Protein AF-A0A8W8NXQ9-F1 (afdb_monomer)

Mean predicted aligned error: 7.94 Å

Structure (mmCIF, N/CA/C/O backbone):
data_AF-A0A8W8NXQ9-F1
#
_entry.id   AF-A0A8W8NXQ9-F1
#
loop_
_atom_site.group_PDB
_atom_site.id
_atom_site.type_symbol
_atom_site.label_atom_id
_atom_site.label_alt_id
_atom_site.label_comp_id
_atom_site.label_asym_id
_atom_site.label_entity_id
_atom_site.label_seq_id
_atom_site.pdbx_PDB_ins_code
_atom_site.Cartn_x
_atom_site.Cartn_y
_atom_site.Cartn_z
_atom_site.occupancy
_atom_site.B_iso_or_equiv
_atom_site.auth_seq_id
_atom_site.auth_comp_id
_atom_site.auth_asym_id
_atom_site.auth_atom_id
_atom_site.pdbx_PDB_model_num
ATOM 1 N N . MET A 1 1 ? -7.527 -30.038 -8.150 1.00 33.94 1 MET A N 1
ATOM 2 C CA . MET A 1 1 ? -7.711 -28.579 -8.295 1.00 33.94 1 MET A CA 1
ATOM 3 C C . MET A 1 1 ? -7.134 -27.932 -7.050 1.00 33.94 1 MET A C 1
ATOM 5 O O . MET A 1 1 ? -7.715 -28.077 -5.981 1.00 33.94 1 MET A O 1
ATOM 9 N N . VAL A 1 2 ? -5.935 -27.361 -7.154 1.00 35.72 2 VAL A N 1
ATOM 10 C CA . VAL A 1 2 ? -5.292 -26.647 -6.043 1.00 35.72 2 VAL A CA 1
ATOM 11 C C . VAL A 1 2 ? -6.066 -25.343 -5.860 1.00 35.72 2 VAL A C 1
ATOM 13 O O . VAL A 1 2 ? -6.239 -24.606 -6.825 1.00 35.72 2 VAL A O 1
ATOM 16 N N . ARG A 1 3 ? -6.606 -25.085 -4.665 1.00 43.00 3 ARG A N 1
ATOM 17 C CA . ARG A 1 3 ? -7.093 -23.744 -4.324 1.00 43.00 3 ARG A CA 1
ATOM 18 C C . ARG A 1 3 ? -5.853 -22.863 -4.209 1.00 43.00 3 ARG A C 1
ATOM 20 O O . ARG A 1 3 ? -5.155 -22.952 -3.203 1.00 43.00 3 ARG A O 1
ATOM 27 N N . GLU A 1 4 ? -5.543 -22.096 -5.249 1.00 56.88 4 GLU A N 1
ATOM 28 C CA . GLU A 1 4 ? -4.547 -21.032 -5.148 1.00 56.88 4 GLU A CA 1
ATOM 29 C C . GLU A 1 4 ? -5.014 -20.064 -4.056 1.00 56.88 4 GLU A C 1
ATOM 31 O O . GLU A 1 4 ? -6.144 -19.570 -4.079 1.00 56.88 4 GLU A O 1
ATOM 36 N N . GLY A 1 5 ? -4.184 -19.895 -3.026 1.00 70.81 5 GLY A N 1
ATOM 37 C CA . GLY A 1 5 ? -4.402 -18.862 -2.021 1.00 70.81 5 GLY A CA 1
ATOM 38 C C . GLY A 1 5 ? -4.299 -17.485 -2.672 1.00 70.81 5 GLY A C 1
ATOM 39 O O . GLY A 1 5 ? -3.603 -17.325 -3.673 1.00 70.81 5 GLY A O 1
ATOM 40 N N . MET A 1 6 ? -4.988 -16.494 -2.107 1.00 82.38 6 MET A N 1
ATOM 41 C CA . MET A 1 6 ? -4.886 -15.119 -2.594 1.00 82.38 6 MET A CA 1
ATOM 42 C C . MET A 1 6 ? -3.437 -14.620 -2.506 1.00 82.38 6 MET A C 1
ATOM 44 O O . MET A 1 6 ? -2.697 -14.953 -1.577 1.00 82.38 6 MET A O 1
ATOM 48 N N . SER A 1 7 ? -3.042 -13.788 -3.461 1.00 89.50 7 SER A N 1
ATOM 49 C CA . SER A 1 7 ? -1.754 -13.103 -3.466 1.00 89.50 7 SER A CA 1
ATOM 50 C C . SER A 1 7 ? -1.671 -12.033 -2.371 1.00 89.50 7 SER A C 1
ATOM 52 O O . SER A 1 7 ? -2.683 -11.516 -1.884 1.00 89.50 7 SER A O 1
ATOM 54 N N . PHE A 1 8 ? -0.444 -11.629 -2.023 1.00 90.62 8 PHE A N 1
ATOM 55 C CA . PHE A 1 8 ? -0.217 -10.521 -1.090 1.00 90.62 8 PHE A CA 1
ATOM 56 C C . PHE A 1 8 ? -0.959 -9.245 -1.518 1.00 90.62 8 PHE A C 1
ATOM 58 O O . PHE A 1 8 ? -1.535 -8.563 -0.677 1.00 90.62 8 PHE A O 1
ATOM 65 N N . VAL A 1 9 ? -0.979 -8.932 -2.819 1.00 90.44 9 VAL A N 1
ATOM 66 C CA . VAL A 1 9 ? -1.623 -7.724 -3.365 1.00 90.44 9 VAL A CA 1
ATOM 67 C C . VAL A 1 9 ? -3.143 -7.768 -3.188 1.00 90.44 9 VAL A C 1
ATOM 69 O O . VAL A 1 9 ? -3.763 -6.755 -2.866 1.00 90.44 9 VAL A O 1
ATOM 72 N N . GLU A 1 10 ? -3.760 -8.939 -3.330 1.00 91.56 10 GLU A N 1
ATOM 73 C CA . GLU A 1 10 ? -5.197 -9.102 -3.087 1.00 91.56 10 GLU A CA 1
ATOM 74 C C . GLU A 1 10 ? -5.537 -8.948 -1.602 1.00 91.56 10 GLU A C 1
ATOM 76 O O . GLU A 1 10 ? -6.474 -8.221 -1.254 1.00 91.56 10 GLU A O 1
ATOM 81 N N . TYR A 1 11 ? -4.745 -9.555 -0.710 1.00 93.88 11 TYR A N 1
ATOM 82 C CA . TYR A 1 11 ? -4.897 -9.323 0.728 1.00 93.88 11 TYR A CA 1
ATOM 83 C C . TYR A 1 11 ? -4.692 -7.851 1.080 1.00 93.88 11 TYR A C 1
ATOM 85 O O . TYR A 1 11 ? -5.488 -7.281 1.825 1.00 93.88 11 TYR A O 1
ATOM 93 N N . GLN A 1 12 ? -3.678 -7.212 0.504 1.00 93.81 12 GLN A N 1
ATOM 94 C CA . GLN A 1 12 ? -3.390 -5.800 0.698 1.00 93.81 12 GLN A CA 1
ATOM 95 C C . GLN A 1 12 ? -4.581 -4.923 0.294 1.00 93.81 12 GLN A C 1
ATOM 97 O O . GLN A 1 12 ? -5.004 -4.080 1.083 1.00 93.81 12 GLN A O 1
ATOM 102 N N . SER A 1 13 ? -5.157 -5.138 -0.892 1.00 93.62 13 SER A N 1
ATOM 103 C CA . SER A 1 13 ? -6.327 -4.394 -1.376 1.00 93.62 13 SER A CA 1
ATOM 104 C C . SER A 1 13 ? -7.522 -4.529 -0.424 1.00 93.62 13 SER A C 1
ATOM 106 O O . SER A 1 13 ? -8.116 -3.531 0.003 1.00 93.62 13 SER A O 1
ATOM 108 N N . ASN A 1 14 ? -7.813 -5.760 0.008 1.00 95.69 14 ASN A N 1
ATOM 109 C CA . ASN A 1 14 ? -8.884 -6.033 0.964 1.00 95.69 14 ASN A CA 1
ATOM 110 C C . ASN A 1 14 ? -8.636 -5.355 2.316 1.00 95.69 14 ASN A C 1
ATOM 112 O O . ASN A 1 14 ? -9.536 -4.720 2.869 1.00 95.69 14 ASN A O 1
ATOM 116 N N . MET A 1 15 ? -7.412 -5.439 2.836 1.00 97.31 15 MET A N 1
ATOM 117 C CA . MET A 1 15 ? -7.038 -4.809 4.099 1.00 97.31 15 MET A CA 1
ATOM 118 C C . MET A 1 15 ? -7.090 -3.281 4.028 1.00 97.31 15 MET A C 1
ATOM 120 O O . MET A 1 15 ? -7.574 -2.657 4.967 1.00 97.31 15 MET A O 1
ATOM 124 N N . VAL A 1 16 ? -6.664 -2.664 2.920 1.00 97.19 16 VAL A N 1
ATOM 125 C CA . VAL A 1 16 ? -6.785 -1.210 2.708 1.00 97.19 16 VAL A CA 1
ATOM 126 C C . VAL A 1 16 ? -8.252 -0.781 2.738 1.00 97.19 16 VAL A C 1
ATOM 128 O O . VAL A 1 16 ? -8.587 0.228 3.361 1.00 97.19 16 VAL A O 1
ATOM 131 N N . SER A 1 17 ? -9.138 -1.547 2.096 1.00 97.69 17 SER A N 1
ATOM 132 C CA . SER A 1 17 ? -10.581 -1.287 2.113 1.00 97.69 17 SER A CA 1
ATOM 133 C C . SER A 1 17 ? -11.160 -1.380 3.529 1.00 97.69 17 SER A C 1
ATOM 135 O O . SER A 1 17 ? -11.862 -0.470 3.971 1.00 97.69 17 SER A O 1
ATOM 137 N N . LEU A 1 18 ? -10.815 -2.432 4.277 1.00 98.25 18 LEU A N 1
ATOM 138 C CA . LEU A 1 18 ? -11.263 -2.632 5.660 1.00 98.25 18 LEU A CA 1
ATOM 139 C C . LEU A 1 18 ? -10.734 -1.549 6.605 1.00 98.25 18 LEU A C 1
ATOM 141 O O . LEU A 1 18 ? -11.505 -0.980 7.369 1.00 98.25 18 LEU A O 1
ATOM 145 N N . ALA A 1 19 ? -9.452 -1.195 6.514 1.00 98.25 19 ALA A N 1
ATOM 146 C CA . ALA A 1 19 ? -8.854 -0.144 7.333 1.00 98.25 19 ALA A CA 1
ATOM 147 C C . ALA A 1 19 ? -9.531 1.221 7.096 1.00 98.25 19 ALA A C 1
ATOM 149 O O . ALA A 1 19 ? -9.812 1.954 8.044 1.00 98.25 19 ALA A O 1
ATOM 150 N N . LYS A 1 20 ? -9.880 1.537 5.839 1.00 97.94 20 LYS A N 1
ATOM 151 C CA . LYS A 1 20 ? -10.672 2.733 5.507 1.00 97.94 20 LYS A CA 1
ATOM 152 C C . LYS A 1 20 ? -12.087 2.669 6.083 1.00 97.94 20 LYS A C 1
ATOM 154 O O . LYS A 1 20 ? -12.550 3.668 6.627 1.00 97.94 20 LYS A O 1
ATOM 159 N N . LYS A 1 21 ? -12.762 1.516 6.006 1.00 98.19 21 LYS A N 1
ATOM 160 C CA . LYS A 1 21 ? -14.091 1.321 6.617 1.00 98.19 21 LYS A CA 1
ATOM 161 C C . LYS A 1 21 ? -14.055 1.527 8.129 1.00 98.19 21 LYS A C 1
ATOM 163 O O . LYS A 1 21 ? -14.878 2.275 8.638 1.00 98.19 21 LYS A O 1
ATOM 168 N N . ILE A 1 22 ? -13.061 0.959 8.812 1.00 98.62 22 ILE A N 1
ATOM 169 C CA . ILE A 1 22 ? -12.829 1.150 10.251 1.00 98.62 22 ILE A CA 1
ATOM 170 C C . ILE A 1 22 ? -12.710 2.643 10.573 1.00 98.62 22 ILE A C 1
ATOM 172 O O . ILE A 1 22 ? -13.455 3.138 11.412 1.00 98.62 22 ILE A O 1
ATOM 176 N N . ALA A 1 23 ? -11.859 3.386 9.855 1.00 98.38 23 ALA A N 1
ATOM 177 C CA . ALA A 1 23 ? -11.721 4.831 10.059 1.00 98.38 23 ALA A CA 1
ATOM 178 C C . ALA A 1 23 ? -13.040 5.596 9.832 1.00 98.38 23 ALA A C 1
ATOM 180 O O . ALA A 1 23 ? -13.386 6.483 10.613 1.00 98.38 23 ALA A O 1
ATOM 181 N N . MET A 1 24 ? -13.806 5.235 8.798 1.00 98.25 24 MET A N 1
ATOM 182 C CA . MET A 1 24 ? -15.114 5.843 8.528 1.00 98.25 24 MET A CA 1
ATOM 183 C C . MET A 1 24 ? -16.126 5.554 9.643 1.00 98.25 24 MET A C 1
ATOM 185 O O . MET A 1 24 ? -16.783 6.479 10.117 1.00 98.25 24 MET A O 1
ATOM 189 N N . THR A 1 25 ? -16.234 4.302 10.097 1.00 98.44 25 THR A N 1
ATOM 190 C CA . THR A 1 25 ? -17.119 3.910 11.204 1.00 98.44 25 THR A CA 1
ATOM 191 C C . THR A 1 25 ? -16.719 4.603 12.503 1.00 98.44 25 THR A C 1
ATOM 193 O O . THR A 1 25 ? -17.585 5.120 13.204 1.00 98.44 25 THR A O 1
ATOM 196 N N . THR A 1 26 ? -15.423 4.697 12.800 1.00 98.44 26 THR A N 1
ATOM 197 C CA . THR A 1 26 ? -14.907 5.453 13.947 1.00 98.44 26 THR A CA 1
ATOM 198 C C . THR A 1 26 ? -15.318 6.924 13.892 1.00 98.44 26 THR A C 1
ATOM 200 O O . THR A 1 26 ? -15.811 7.462 14.884 1.00 98.44 26 THR A O 1
ATOM 203 N N . GLN A 1 27 ? -15.188 7.577 12.736 1.00 97.88 27 GLN A N 1
ATOM 204 C CA . GLN A 1 27 ? -15.609 8.970 12.586 1.00 97.88 27 GLN A CA 1
ATOM 205 C C . GLN A 1 27 ? -17.133 9.130 12.728 1.00 97.88 27 GLN A C 1
ATOM 207 O O . GLN A 1 27 ? -17.609 10.105 13.316 1.00 97.88 27 GLN A O 1
ATOM 212 N N . GLU A 1 28 ? -17.908 8.159 12.238 1.00 97.94 28 GLU A N 1
ATOM 213 C CA . GLU A 1 28 ? -19.359 8.126 12.428 1.00 97.94 28 GLU A CA 1
ATOM 214 C C . GLU A 1 28 ? -19.728 7.992 13.915 1.00 97.94 28 GLU A C 1
ATOM 216 O O . GLU A 1 28 ? -20.622 8.699 14.381 1.00 97.94 28 GLU A O 1
ATOM 221 N N . MET A 1 29 ? -19.009 7.165 14.686 1.00 98.06 29 MET A N 1
ATOM 222 C CA . MET A 1 29 ? -19.210 7.038 16.137 1.00 98.06 29 MET A CA 1
ATOM 223 C C . MET A 1 29 ? -19.033 8.386 16.841 1.00 98.06 29 MET A C 1
ATOM 225 O O . MET A 1 29 ? -19.905 8.786 17.612 1.00 98.06 29 MET A O 1
ATOM 229 N N . VAL A 1 30 ? -17.976 9.138 16.520 1.00 97.00 30 VAL A N 1
ATOM 230 C CA . VAL A 1 30 ? -17.756 10.489 17.073 1.00 97.00 30 VAL A CA 1
ATOM 231 C C . VAL A 1 30 ? -18.924 11.421 16.736 1.00 97.00 30 VAL A C 1
ATOM 233 O O . VAL A 1 30 ? -19.439 12.115 17.614 1.00 97.00 30 VAL A O 1
ATOM 236 N N . GLY A 1 31 ? -19.393 11.406 15.484 1.00 95.38 31 GLY A N 1
ATOM 237 C CA . GLY A 1 31 ? -20.523 12.233 15.049 1.00 95.38 31 GLY A CA 1
ATOM 238 C C . GLY A 1 31 ? -21.848 11.875 15.732 1.00 95.38 31 GLY A C 1
ATOM 239 O O . GLY A 1 31 ? -22.669 12.753 16.003 1.00 95.38 31 GLY A O 1
ATOM 240 N N . LYS A 1 32 ? -22.071 10.592 16.043 1.00 95.56 32 LYS A N 1
ATOM 241 C CA . LYS A 1 32 ? -23.303 10.113 16.690 1.00 95.56 32 LYS A CA 1
ATOM 242 C C . LYS A 1 32 ? -23.274 10.215 18.209 1.00 95.56 32 LYS A C 1
ATOM 244 O O . LYS A 1 32 ? -24.347 10.329 18.800 1.00 95.56 32 LYS A O 1
ATOM 249 N N . ALA A 1 33 ? -22.098 10.260 18.832 1.00 93.88 33 ALA A N 1
ATOM 250 C CA . ALA A 1 33 ? -21.948 10.277 20.285 1.00 93.88 33 ALA A CA 1
ATOM 251 C C . ALA A 1 33 ? -22.696 11.429 20.979 1.00 93.88 33 ALA A C 1
ATOM 253 O O . ALA A 1 33 ? -23.191 11.249 22.084 1.00 93.88 33 ALA A O 1
ATOM 254 N N . GLY A 1 34 ? -22.814 12.600 20.341 1.00 88.75 34 GLY A N 1
ATOM 255 C CA . GLY A 1 34 ? -23.529 13.754 20.905 1.00 88.75 34 GLY A CA 1
ATOM 256 C C . GLY A 1 34 ? -24.980 13.930 20.448 1.00 88.75 34 GLY A C 1
ATOM 257 O O . GLY A 1 34 ? -25.685 14.757 21.015 1.00 88.75 34 GLY A O 1
ATOM 258 N N . VAL A 1 35 ? -25.419 13.200 19.418 1.00 92.38 35 VAL A N 1
ATOM 259 C CA . VAL A 1 35 ? -26.715 13.439 18.750 1.00 92.38 35 VAL A CA 1
ATOM 260 C C . VAL A 1 35 ? -27.640 12.237 18.880 1.00 92.38 35 VAL A C 1
ATOM 262 O O . VAL A 1 35 ? -28.824 12.385 19.167 1.00 92.38 35 VAL A O 1
ATOM 265 N N . LYS A 1 36 ? -27.107 11.030 18.669 1.00 93.94 36 LYS A N 1
ATOM 266 C CA . LYS A 1 36 ? -27.862 9.777 18.738 1.00 93.94 36 LYS A CA 1
ATOM 267 C C . LYS A 1 36 ? -26.994 8.649 19.315 1.00 93.94 36 LYS A C 1
ATOM 269 O O . LYS A 1 36 ? -26.621 7.729 18.583 1.00 93.94 36 LYS A O 1
ATOM 274 N N . PRO A 1 37 ? -26.699 8.683 20.630 1.00 93.00 37 PRO A N 1
ATOM 275 C CA . PRO A 1 37 ? -25.866 7.680 21.298 1.00 93.00 37 PRO A CA 1
ATOM 276 C C . PRO A 1 37 ? -26.371 6.245 21.111 1.00 93.00 37 PRO A C 1
ATOM 278 O O . PRO A 1 37 ? -25.577 5.317 21.022 1.00 93.00 37 PRO A O 1
ATOM 281 N N . GLY A 1 38 ? -27.686 6.040 20.969 1.00 93.62 38 GLY A N 1
ATOM 282 C CA . GLY A 1 38 ? -28.272 4.718 20.710 1.00 93.62 38 GLY A CA 1
ATOM 283 C C . GLY A 1 38 ? -27.705 3.999 19.474 1.00 93.62 38 GLY A C 1
ATOM 284 O O . GLY A 1 38 ? -27.670 2.772 19.455 1.00 93.62 38 GLY A O 1
ATOM 285 N N . ASP A 1 39 ? -27.179 4.732 18.486 1.00 95.88 39 ASP A N 1
ATOM 286 C CA . ASP A 1 39 ? -26.570 4.139 17.287 1.00 95.88 39 ASP A CA 1
ATOM 287 C C . ASP A 1 39 ? -25.143 3.605 17.534 1.00 95.88 39 ASP A C 1
ATOM 289 O O . ASP A 1 39 ? -24.658 2.782 16.751 1.00 95.88 39 ASP A O 1
ATOM 293 N N . LEU A 1 40 ? -24.475 4.023 18.619 1.00 96.81 40 LEU A N 1
ATOM 294 C CA . LEU A 1 40 ? -23.083 3.658 18.907 1.00 96.81 40 LEU A CA 1
ATOM 295 C C . LEU A 1 40 ? -22.881 2.149 19.057 1.00 96.81 40 LEU A C 1
ATOM 297 O O . LEU A 1 40 ? -21.880 1.632 18.582 1.00 96.81 40 LEU A O 1
ATOM 301 N N . GLY A 1 41 ? -23.837 1.424 19.636 1.00 96.56 41 GLY A N 1
ATOM 302 C CA . GLY A 1 41 ? -23.750 -0.028 19.797 1.00 96.56 41 GLY A CA 1
ATOM 303 C C . GLY A 1 41 ? -23.754 -0.768 18.456 1.00 96.56 41 GLY A C 1
ATOM 304 O O . GLY A 1 41 ? -23.009 -1.729 18.264 1.00 96.56 41 GLY A O 1
ATOM 305 N N . ARG A 1 42 ? -24.538 -0.297 17.475 1.00 97.62 42 ARG A N 1
ATOM 306 C CA . ARG A 1 42 ? -24.516 -0.852 16.110 1.00 97.62 42 ARG A CA 1
ATOM 307 C C . ARG A 1 42 ? -23.176 -0.570 15.429 1.00 97.62 42 ARG A C 1
ATOM 309 O O . ARG A 1 42 ? -22.630 -1.467 14.788 1.00 97.62 42 ARG A O 1
ATOM 316 N N . LEU A 1 43 ? -22.665 0.654 15.570 1.00 98.19 43 LEU A N 1
ATOM 317 C CA . LEU A 1 43 ? -21.391 1.076 14.982 1.00 98.19 43 LEU A CA 1
ATOM 318 C C . LEU A 1 43 ? -20.198 0.351 15.613 1.00 98.19 43 LEU A C 1
ATOM 320 O O . LEU A 1 43 ? -19.341 -0.133 14.885 1.00 98.19 43 LEU A O 1
ATOM 324 N N . ALA A 1 44 ? -20.191 0.176 16.934 1.00 97.94 44 ALA A N 1
ATOM 325 C CA . ALA A 1 44 ? -19.199 -0.613 17.657 1.00 97.94 44 ALA A CA 1
ATOM 326 C C . ALA A 1 44 ? -19.165 -2.062 17.151 1.00 97.94 44 ALA A C 1
ATOM 328 O O . ALA A 1 44 ? -18.108 -2.572 16.801 1.00 97.94 44 ALA A O 1
ATOM 329 N N . ASN A 1 45 ? -20.331 -2.700 16.998 1.00 97.88 45 ASN A N 1
ATOM 330 C CA . ASN A 1 45 ? -20.412 -4.045 16.424 1.00 97.88 45 ASN A CA 1
ATOM 331 C C . ASN A 1 45 ? -19.910 -4.110 14.972 1.00 97.88 45 ASN A C 1
ATOM 333 O O . ASN A 1 45 ? -19.335 -5.116 14.561 1.00 97.88 45 ASN A O 1
ATOM 337 N N . GLN A 1 46 ? -20.152 -3.067 14.173 1.00 98.19 46 GLN A N 1
ATOM 338 C CA . GLN A 1 46 ? -19.623 -2.981 12.813 1.00 98.19 46 GLN A CA 1
ATOM 339 C C . GLN A 1 46 ? -18.096 -2.852 12.813 1.00 98.19 46 GLN A C 1
ATOM 341 O O . GLN A 1 46 ? -17.438 -3.631 12.129 1.00 98.19 46 GLN A O 1
ATOM 346 N N . LEU A 1 47 ? -17.549 -1.960 13.642 1.00 98.31 47 LEU A N 1
ATOM 347 C CA . LEU A 1 47 ? -16.113 -1.778 13.840 1.00 98.31 47 LEU A CA 1
ATOM 348 C C . LEU A 1 47 ? -15.427 -3.095 14.234 1.00 98.31 47 LEU A C 1
ATOM 350 O O . LEU A 1 47 ? -14.415 -3.459 13.643 1.00 98.31 47 LEU A O 1
ATOM 354 N N . THR A 1 48 ? -15.998 -3.835 15.191 1.00 98.19 48 THR A N 1
ATOM 355 C CA . THR A 1 48 ? -15.460 -5.127 15.645 1.00 98.19 48 THR A CA 1
ATOM 356 C C . THR A 1 48 ? -15.437 -6.165 14.525 1.00 98.19 48 THR A C 1
ATOM 358 O O . THR A 1 48 ? -14.438 -6.862 14.373 1.00 98.19 48 THR A O 1
ATOM 361 N N . ARG A 1 49 ? -16.498 -6.258 13.710 1.00 98.25 49 ARG A N 1
ATOM 362 C CA . ARG A 1 49 ? -16.528 -7.187 12.567 1.00 98.25 49 ARG A CA 1
ATOM 363 C C . ARG A 1 49 ? -15.509 -6.813 11.497 1.00 98.25 49 ARG A C 1
ATOM 365 O O . ARG A 1 49 ? -14.802 -7.686 11.008 1.00 98.25 49 ARG A O 1
ATOM 372 N N . ASP A 1 50 ? -15.424 -5.532 11.144 1.00 98.31 50 ASP A N 1
ATOM 373 C CA . ASP A 1 50 ? -14.461 -5.067 10.144 1.00 98.31 50 ASP A CA 1
ATOM 374 C C . ASP A 1 50 ? -13.016 -5.304 10.624 1.00 98.31 50 ASP A C 1
ATOM 376 O O . ASP A 1 50 ? -12.166 -5.724 9.835 1.00 98.31 50 ASP A O 1
ATOM 380 N N . TYR A 1 51 ? -12.749 -5.117 11.924 1.00 98.50 51 TYR A N 1
ATOM 381 C CA . TYR A 1 51 ? -11.459 -5.435 12.536 1.00 98.50 51 TYR A CA 1
ATOM 382 C C . TYR A 1 51 ? -11.140 -6.935 12.522 1.00 98.50 51 TYR A C 1
ATOM 384 O O . TYR A 1 51 ? -10.016 -7.303 12.195 1.00 98.50 51 TYR A O 1
ATOM 392 N N . ASP A 1 52 ? -12.100 -7.808 12.831 1.00 98.12 52 ASP A N 1
ATOM 393 C CA . ASP A 1 52 ? -11.886 -9.262 12.840 1.00 98.12 52 ASP A CA 1
ATOM 394 C C . ASP A 1 52 ? -11.471 -9.782 11.451 1.00 98.12 52 ASP A C 1
ATOM 396 O O . ASP A 1 52 ? -10.480 -10.502 11.292 1.00 98.12 52 ASP A O 1
ATOM 400 N N . VAL A 1 53 ? -12.152 -9.301 10.404 1.00 97.69 53 VAL A N 1
ATOM 401 C CA . VAL A 1 53 ? -11.786 -9.613 9.016 1.00 97.69 53 VAL A CA 1
ATOM 402 C C . VAL A 1 53 ? -10.417 -9.019 8.659 1.00 97.69 53 VAL A C 1
ATOM 404 O O . VAL A 1 53 ? -9.616 -9.680 7.993 1.00 97.69 53 VAL A O 1
ATOM 407 N N . LEU A 1 54 ? -10.108 -7.796 9.109 1.00 97.94 54 LEU A N 1
ATOM 408 C CA . LEU A 1 54 ? -8.791 -7.183 8.907 1.00 97.94 54 LEU A CA 1
ATOM 409 C C . LEU A 1 54 ? -7.680 -8.011 9.571 1.00 97.94 54 LEU A C 1
ATOM 411 O O . LEU A 1 54 ? -6.653 -8.256 8.941 1.00 97.94 54 LEU A O 1
ATOM 415 N N . ALA A 1 55 ? -7.886 -8.460 10.810 1.00 97.62 55 ALA A N 1
ATOM 416 C CA . ALA A 1 55 ? -6.933 -9.258 11.572 1.00 97.62 55 ALA A CA 1
ATOM 417 C C . ALA A 1 55 ? -6.669 -10.612 10.900 1.00 97.62 55 ALA A C 1
ATOM 419 O O . ALA A 1 55 ? -5.508 -10.979 10.702 1.00 97.62 55 ALA A O 1
ATOM 420 N N . SER A 1 56 ? -7.722 -11.301 10.452 1.00 95.00 56 SER A N 1
ATOM 421 C CA . SER A 1 56 ? -7.603 -12.548 9.686 1.00 95.00 56 SER A CA 1
ATOM 422 C C . SER A 1 56 ? -6.824 -12.352 8.378 1.00 95.00 56 SER A C 1
ATOM 424 O O . SER A 1 56 ? -5.853 -13.064 8.104 1.00 95.00 56 SER A O 1
ATOM 426 N N . ASN A 1 57 ? -7.162 -11.315 7.602 1.00 94.88 57 ASN A N 1
ATOM 427 C CA . ASN A 1 57 ? -6.428 -10.977 6.381 1.00 94.88 57 ASN A CA 1
ATOM 428 C C . ASN A 1 57 ? -4.970 -10.600 6.665 1.00 94.88 57 ASN A C 1
ATOM 430 O O . ASN A 1 57 ? -4.099 -10.952 5.876 1.00 94.88 57 ASN A O 1
ATOM 434 N N . SER A 1 58 ? -4.681 -9.947 7.794 1.00 95.75 58 SER A N 1
ATOM 435 C CA . SER A 1 58 ? -3.316 -9.567 8.170 1.00 95.75 58 SER A CA 1
ATOM 436 C C . SER A 1 58 ? -2.411 -10.770 8.414 1.00 95.75 58 SER A C 1
ATOM 438 O O . SER A 1 58 ? -1.245 -10.745 8.020 1.00 95.75 58 SER A O 1
ATOM 440 N N . ALA A 1 59 ? -2.947 -11.841 9.009 1.00 93.38 59 ALA A N 1
ATOM 441 C CA . ALA A 1 59 ? -2.202 -13.071 9.239 1.00 93.38 59 ALA A CA 1
ATOM 442 C C . ALA A 1 59 ? -1.818 -13.730 7.908 1.00 93.38 59 ALA A C 1
ATOM 444 O O . ALA A 1 59 ? -0.661 -14.115 7.726 1.00 93.38 59 ALA A O 1
ATOM 445 N N . ASN A 1 60 ? -2.762 -13.779 6.964 1.00 93.19 60 ASN A N 1
ATOM 446 C CA . ASN A 1 60 ? -2.526 -14.333 5.633 1.00 93.19 60 ASN A CA 1
ATOM 447 C C . ASN A 1 60 ? -1.582 -13.447 4.805 1.00 93.19 60 ASN A C 1
ATOM 449 O O . ASN A 1 60 ? -0.610 -13.949 4.247 1.00 93.19 60 ASN A O 1
ATOM 453 N N . ALA A 1 61 ? -1.784 -12.125 4.805 1.00 92.69 61 ALA A N 1
ATOM 454 C CA . ALA A 1 61 ? -0.892 -11.169 4.149 1.00 92.69 61 ALA A CA 1
ATOM 455 C C . ALA A 1 61 ? 0.548 -11.329 4.654 1.00 92.69 61 ALA A C 1
ATOM 457 O O . ALA A 1 61 ? 1.481 -11.460 3.866 1.00 92.69 61 ALA A O 1
ATOM 458 N N . ALA A 1 62 ? 0.731 -11.402 5.972 1.00 92.75 62 ALA A N 1
ATOM 459 C CA . ALA A 1 62 ? 2.038 -11.584 6.583 1.00 92.75 62 ALA A CA 1
ATOM 460 C C . ALA A 1 62 ? 2.666 -12.960 6.280 1.00 92.75 62 ALA A C 1
ATOM 462 O O . ALA A 1 62 ? 3.888 -13.065 6.288 1.00 92.75 62 ALA A O 1
ATOM 463 N N . ALA A 1 63 ? 1.868 -13.999 6.011 1.00 90.25 63 ALA A N 1
ATOM 464 C CA . ALA A 1 63 ? 2.357 -15.311 5.575 1.00 90.25 63 ALA A CA 1
ATOM 465 C C . ALA A 1 63 ? 2.750 -15.340 4.086 1.00 90.25 63 ALA A C 1
ATOM 467 O O . ALA A 1 63 ? 3.663 -16.063 3.707 1.00 90.25 63 ALA A O 1
ATOM 468 N N . THR A 1 64 ? 2.082 -14.538 3.252 1.00 88.81 64 THR A N 1
ATOM 469 C CA . THR A 1 64 ? 2.390 -14.392 1.815 1.00 88.81 64 THR A CA 1
ATOM 470 C C . THR A 1 64 ? 3.490 -13.370 1.512 1.00 88.81 64 THR A C 1
ATOM 472 O O . THR A 1 64 ? 3.873 -13.202 0.357 1.00 88.81 64 THR A O 1
ATOM 475 N N . SER A 1 65 ? 3.979 -12.645 2.520 1.00 86.19 65 SER A N 1
ATOM 476 C CA . SER A 1 65 ? 5.010 -11.625 2.337 1.00 86.19 65 SER A CA 1
ATOM 477 C C . SER A 1 65 ? 6.399 -12.255 2.231 1.00 86.19 65 SER A C 1
ATOM 479 O O . SER A 1 65 ? 6.787 -13.053 3.079 1.00 86.19 65 SER A O 1
ATOM 481 N N . ASN A 1 66 ? 7.188 -11.816 1.249 1.00 82.06 66 ASN A N 1
ATOM 482 C CA . ASN A 1 66 ? 8.586 -12.234 1.087 1.00 82.06 66 ASN A CA 1
ATOM 483 C C . ASN A 1 66 ? 9.557 -11.499 2.034 1.00 82.06 66 ASN A C 1
ATOM 485 O O . ASN A 1 66 ? 10.759 -11.732 1.983 1.00 82.06 66 ASN A O 1
ATOM 489 N N . SER A 1 67 ? 9.060 -10.594 2.887 1.00 86.06 67 SER A N 1
ATOM 490 C CA . SER A 1 67 ? 9.871 -9.833 3.842 1.00 86.06 67 SER A CA 1
ATOM 491 C C . SER A 1 67 ? 9.372 -10.051 5.265 1.00 86.06 67 SER A C 1
ATOM 493 O O . SER A 1 67 ? 8.250 -9.673 5.616 1.00 86.06 67 SER A O 1
ATOM 495 N N . GLN A 1 68 ? 10.242 -10.611 6.110 1.00 89.75 68 GLN A N 1
ATOM 496 C CA . GLN A 1 68 ? 9.936 -10.839 7.521 1.00 89.75 68 GLN A CA 1
ATOM 497 C C . GLN A 1 68 ? 9.668 -9.524 8.268 1.00 89.75 68 GLN A C 1
ATOM 499 O O . GLN A 1 68 ? 8.772 -9.469 9.111 1.00 89.75 68 GLN A O 1
ATOM 504 N N . ASP A 1 69 ? 10.388 -8.452 7.931 1.00 91.19 69 ASP A N 1
ATOM 505 C CA . ASP A 1 69 ? 10.197 -7.134 8.542 1.00 91.19 69 ASP A CA 1
ATOM 506 C C . ASP A 1 69 ? 8.824 -6.547 8.210 1.00 91.19 69 ASP A C 1
ATOM 508 O O . ASP A 1 69 ? 8.120 -6.061 9.099 1.00 91.19 69 ASP A O 1
ATOM 512 N N . ILE A 1 70 ? 8.394 -6.646 6.947 1.00 91.62 70 ILE A N 1
ATOM 513 C CA . ILE A 1 70 ? 7.056 -6.213 6.522 1.00 91.62 70 ILE A CA 1
ATOM 514 C C . ILE A 1 70 ? 5.984 -7.060 7.212 1.00 91.62 70 ILE A C 1
ATOM 516 O O . ILE A 1 70 ? 5.027 -6.508 7.758 1.00 91.62 70 ILE A O 1
ATOM 520 N N . ALA A 1 71 ? 6.155 -8.383 7.237 1.00 93.69 71 ALA A N 1
ATOM 521 C CA . ALA A 1 71 ? 5.232 -9.298 7.898 1.00 93.69 71 ALA A CA 1
ATOM 522 C C . ALA A 1 71 ? 5.062 -8.956 9.389 1.00 93.69 71 ALA A C 1
ATOM 524 O O . ALA A 1 71 ? 3.940 -8.889 9.895 1.00 93.69 71 ALA A O 1
ATOM 525 N N . ASN A 1 72 ? 6.165 -8.686 10.090 1.00 95.69 72 ASN A N 1
ATOM 526 C CA . ASN A 1 72 ? 6.148 -8.262 11.488 1.00 95.69 72 ASN A CA 1
ATOM 527 C C . ASN A 1 72 ? 5.461 -6.903 11.653 1.00 95.69 72 ASN A C 1
ATOM 529 O O . ASN A 1 72 ? 4.595 -6.758 12.514 1.00 95.69 72 ASN A O 1
ATO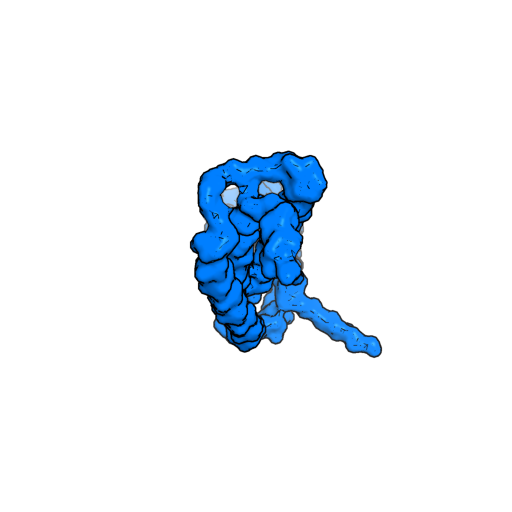M 533 N N . ARG A 1 73 ? 5.772 -5.925 10.794 1.00 96.38 73 ARG A N 1
ATOM 534 C CA . ARG A 1 73 ? 5.164 -4.588 10.853 1.00 96.38 73 ARG A CA 1
ATOM 535 C C . ARG A 1 73 ? 3.651 -4.629 10.634 1.00 96.38 73 ARG A C 1
ATOM 537 O O . ARG A 1 73 ? 2.923 -3.938 11.345 1.00 96.38 73 ARG A O 1
ATOM 544 N N . ILE A 1 74 ? 3.165 -5.457 9.707 1.00 97.00 74 ILE A N 1
ATOM 545 C CA . ILE A 1 74 ? 1.726 -5.675 9.489 1.00 97.00 74 ILE A CA 1
ATOM 546 C C . ILE A 1 74 ? 1.073 -6.227 10.762 1.00 97.00 74 ILE A C 1
ATOM 548 O O . ILE A 1 74 ? 0.076 -5.671 11.218 1.00 97.00 74 ILE A O 1
ATOM 552 N N . ARG A 1 75 ? 1.652 -7.267 11.378 1.00 97.00 75 ARG A N 1
ATOM 553 C CA . ARG A 1 75 ? 1.102 -7.861 12.610 1.00 97.00 75 ARG A CA 1
ATOM 554 C C . ARG A 1 75 ? 1.039 -6.847 13.751 1.00 97.00 75 ARG A C 1
ATOM 556 O O . ARG A 1 75 ? -0.022 -6.679 14.344 1.00 97.00 75 ARG A O 1
ATOM 563 N N . THR A 1 76 ? 2.137 -6.144 14.022 1.00 97.94 76 THR A N 1
ATOM 564 C CA . THR A 1 76 ? 2.210 -5.177 15.127 1.00 97.94 76 THR A CA 1
ATOM 565 C C . THR A 1 76 ? 1.223 -4.028 14.936 1.00 97.94 76 THR A C 1
ATOM 567 O O . THR A 1 76 ? 0.452 -3.720 15.839 1.00 97.94 76 THR A O 1
ATOM 570 N N . THR A 1 77 ? 1.180 -3.429 13.742 1.00 98.38 77 THR A N 1
ATOM 571 C CA . THR A 1 77 ? 0.276 -2.295 13.475 1.00 98.38 77 THR A CA 1
ATOM 572 C C . THR A 1 77 ? -1.200 -2.686 13.560 1.00 98.38 77 THR A C 1
ATOM 574 O O . THR A 1 77 ? -2.002 -1.920 14.093 1.00 98.38 77 THR A O 1
ATOM 577 N N . VAL A 1 78 ? -1.570 -3.891 13.109 1.00 98.50 78 VAL A N 1
ATOM 578 C CA . VAL A 1 78 ? -2.943 -4.408 13.239 1.00 98.50 78 VAL A CA 1
ATOM 579 C C . VAL A 1 78 ? -3.287 -4.755 14.691 1.00 98.50 78 VAL A C 1
ATOM 581 O O . VAL A 1 78 ? -4.416 -4.522 15.124 1.00 98.50 78 VAL A O 1
ATOM 584 N N . GLN A 1 79 ? -2.339 -5.265 15.479 1.00 98.38 79 GLN 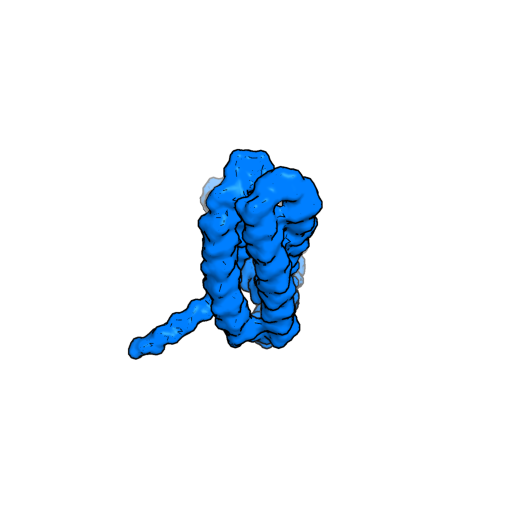A N 1
ATOM 585 C CA . GLN A 1 79 ? -2.547 -5.492 16.914 1.00 98.38 79 GLN A CA 1
ATOM 586 C C . GLN A 1 79 ? -2.766 -4.181 17.673 1.00 98.38 79 GLN A C 1
ATOM 588 O O . GLN A 1 79 ? -3.683 -4.091 18.488 1.00 98.38 79 GLN A O 1
ATOM 593 N N . ASP A 1 80 ? -1.964 -3.156 17.390 1.00 98.50 80 ASP A N 1
ATOM 594 C CA . ASP A 1 80 ? -2.105 -1.848 18.031 1.00 98.50 80 ASP A CA 1
ATOM 595 C C . ASP A 1 80 ? -3.417 -1.162 17.640 1.00 98.50 80 ASP A C 1
ATOM 597 O O . ASP A 1 80 ? -4.098 -0.618 18.508 1.00 98.50 80 ASP A O 1
ATOM 601 N N . LEU A 1 81 ? -3.832 -1.277 16.373 1.00 98.69 81 LEU A N 1
ATOM 602 C CA . LEU A 1 81 ? -5.168 -0.863 15.942 1.00 98.69 81 LEU A CA 1
ATOM 603 C C . LEU A 1 81 ? -6.268 -1.572 16.747 1.00 98.69 81 LEU A C 1
ATOM 605 O O . LEU A 1 81 ? -7.220 -0.927 17.177 1.00 98.69 81 LEU A O 1
ATOM 609 N N . GLY A 1 82 ? -6.121 -2.875 16.997 1.00 98.44 82 GLY A N 1
ATOM 610 C CA . GLY A 1 82 ? -7.082 -3.655 17.779 1.00 98.44 82 GLY A CA 1
ATOM 611 C C . GLY A 1 82 ? -7.256 -3.149 19.201 1.00 98.44 82 GLY A C 1
ATOM 612 O O . GLY A 1 82 ? -8.387 -3.003 19.660 1.00 98.44 82 GLY A O 1
ATOM 613 N N . LYS A 1 83 ? -6.150 -2.821 19.881 1.00 98.50 83 LYS A N 1
ATOM 614 C CA . LYS A 1 83 ? -6.189 -2.229 21.229 1.00 98.50 83 LYS A CA 1
ATOM 615 C C . LYS A 1 83 ? -6.987 -0.923 21.226 1.00 98.50 83 LYS A C 1
ATOM 617 O O . LYS A 1 83 ? -7.915 -0.784 22.017 1.00 98.50 83 LYS A O 1
ATOM 622 N N . SER A 1 84 ? -6.712 -0.032 20.271 1.00 98.50 84 SER A N 1
ATOM 623 C CA . SER A 1 84 ? -7.448 1.232 20.136 1.00 98.50 84 SER A CA 1
ATOM 624 C C . SER A 1 84 ? -8.926 1.029 19.783 1.00 98.50 84 SER A C 1
ATOM 626 O O . SER A 1 84 ? -9.782 1.771 20.260 1.00 98.50 84 SER A O 1
ATOM 628 N N . CYS A 1 85 ? -9.265 0.007 18.989 1.00 98.56 85 CYS A N 1
ATOM 629 C CA . CYS A 1 85 ? -10.660 -0.353 18.728 1.00 98.56 85 CYS A CA 1
ATOM 630 C C . CYS A 1 85 ? -11.376 -0.838 19.998 1.00 98.56 85 CYS A C 1
ATOM 632 O O . CYS A 1 85 ? -12.536 -0.487 20.202 1.00 98.56 85 CYS A O 1
ATOM 634 N N . VAL A 1 86 ? -10.708 -1.616 20.858 1.00 98.50 86 VAL A N 1
ATOM 635 C CA . VAL A 1 86 ? -11.279 -2.074 22.137 1.00 98.50 86 VAL A CA 1
ATOM 636 C C . VAL A 1 86 ? -11.578 -0.891 23.057 1.00 98.50 86 VAL A C 1
ATOM 638 O O . VAL A 1 86 ? -12.689 -0.808 23.581 1.00 98.50 86 VAL A O 1
ATOM 641 N N . GLU A 1 87 ? -10.637 0.043 23.209 1.00 98.38 87 GLU A N 1
ATOM 642 C CA . GLU A 1 87 ? -10.816 1.268 24.007 1.00 98.38 87 GLU A CA 1
ATOM 643 C C . GLU A 1 87 ? -11.998 2.103 23.487 1.00 98.38 87 GLU A C 1
ATOM 645 O O . GLU A 1 87 ? -12.903 2.460 24.244 1.00 98.38 87 GLU A O 1
ATOM 650 N N . LEU A 1 88 ? -12.066 2.312 22.167 1.00 98.38 88 LEU A N 1
ATOM 651 C CA . LEU A 1 88 ? -13.155 3.050 21.527 1.00 98.38 88 LEU A CA 1
ATOM 652 C C . LEU A 1 88 ? -14.531 2.396 21.753 1.00 98.38 88 LEU A C 1
ATOM 654 O O . LEU A 1 88 ? -15.521 3.091 21.988 1.00 98.38 88 LEU A O 1
ATOM 658 N N . VAL A 1 89 ? -14.615 1.063 21.679 1.00 98.25 89 VAL A N 1
ATOM 659 C CA . VAL A 1 89 ? -15.862 0.314 21.920 1.00 98.25 89 VAL A CA 1
ATOM 660 C C . VAL A 1 89 ? -16.291 0.405 23.385 1.00 98.25 89 VAL A C 1
ATOM 662 O O . VAL A 1 89 ? -17.483 0.551 23.663 1.00 98.25 89 VAL A O 1
ATOM 665 N N . GLN A 1 90 ? -15.345 0.358 24.325 1.00 97.81 90 GLN A N 1
ATOM 666 C CA . GLN A 1 90 ? -15.641 0.529 25.749 1.00 97.81 90 GLN A CA 1
ATOM 667 C C . GLN A 1 90 ? -16.208 1.923 26.036 1.00 97.81 90 GLN A C 1
ATOM 669 O O . GLN A 1 90 ? -17.232 2.037 26.714 1.00 97.81 90 GLN A O 1
ATOM 674 N N . ASP A 1 91 ? -15.610 2.974 25.476 1.00 97.31 91 ASP A N 1
ATOM 675 C CA . ASP A 1 91 ? -16.111 4.340 25.653 1.00 97.31 91 ASP A CA 1
ATOM 676 C C . ASP A 1 91 ? -17.446 4.575 24.958 1.00 97.31 91 ASP A C 1
ATOM 678 O O . ASP A 1 91 ? -18.314 5.255 25.503 1.00 97.31 91 ASP A O 1
ATOM 682 N N . ALA A 1 92 ? -17.669 3.949 23.802 1.00 97.12 92 ALA A N 1
ATOM 683 C CA . ALA A 1 92 ? -18.981 3.937 23.170 1.00 97.12 92 ALA A CA 1
ATOM 684 C C . ALA A 1 92 ? -20.049 3.358 24.108 1.00 97.12 92 ALA A C 1
ATOM 686 O O . ALA A 1 92 ? -21.120 3.948 24.243 1.00 97.12 92 ALA A O 1
ATOM 687 N N . GLY A 1 93 ? -19.738 2.270 24.820 1.00 96.75 93 GLY A N 1
ATOM 688 C CA . GLY A 1 93 ? -20.609 1.709 25.854 1.00 96.75 93 GLY A CA 1
ATOM 689 C C . GLY A 1 93 ? -20.881 2.682 27.008 1.00 96.75 93 GLY A C 1
ATOM 690 O O . GLY A 1 93 ? -22.033 2.841 27.414 1.00 96.75 93 GLY A O 1
ATOM 691 N N . LYS A 1 94 ? -19.854 3.392 27.497 1.00 96.31 94 LYS A N 1
ATOM 692 C CA . LYS A 1 94 ? -20.008 4.415 28.551 1.00 96.31 94 LYS A CA 1
ATOM 693 C C . LYS A 1 94 ? -20.916 5.562 28.099 1.00 96.31 94 LYS A C 1
ATOM 695 O O . LYS A 1 94 ? -21.851 5.917 28.813 1.00 96.31 94 LYS A O 1
ATOM 700 N N . VAL A 1 95 ? -20.696 6.090 26.892 1.00 96.44 95 VAL A N 1
ATOM 701 C CA . VAL A 1 95 ? -21.518 7.164 26.304 1.00 96.44 95 VAL A CA 1
ATOM 702 C C . VAL A 1 95 ? -22.964 6.709 26.092 1.00 96.44 95 VAL A C 1
ATOM 704 O O . VAL A 1 95 ? -23.890 7.494 26.280 1.00 96.44 95 VAL A O 1
ATOM 707 N N . GLN A 1 96 ? -23.193 5.442 25.737 1.00 94.81 96 GLN A N 1
ATOM 708 C CA . GLN A 1 96 ? -24.548 4.889 25.662 1.00 94.81 96 GLN A CA 1
ATOM 709 C C . GLN A 1 96 ? -25.224 4.779 27.028 1.00 94.81 96 GLN A C 1
ATOM 711 O O . GLN A 1 96 ? -26.414 5.071 27.133 1.00 94.81 96 GLN A O 1
ATOM 716 N N . GLY A 1 97 ? -24.479 4.363 28.055 1.00 93.94 97 GLY A N 1
ATOM 717 C CA . GLY A 1 97 ? -24.987 4.242 29.421 1.00 93.94 97 GLY A CA 1
ATOM 718 C C . GLY A 1 97 ? -25.309 5.592 30.063 1.00 93.94 97 GLY A C 1
ATOM 719 O O . GLY A 1 97 ? -26.278 5.693 30.812 1.00 93.94 97 GLY A O 1
ATOM 720 N N . ASN A 1 98 ? -24.536 6.634 29.744 1.00 93.62 98 ASN A N 1
ATOM 721 C CA . ASN A 1 98 ? -24.789 7.999 30.197 1.00 93.62 98 ASN A CA 1
ATOM 722 C C . ASN A 1 98 ? -24.488 9.042 29.099 1.00 93.62 98 ASN A C 1
ATOM 724 O O . ASN A 1 98 ? -23.395 9.608 29.058 1.00 93.62 98 ASN A O 1
ATOM 728 N N . PRO A 1 99 ? -25.473 9.368 28.241 1.00 90.31 99 PRO A N 1
ATOM 729 C CA . PRO A 1 99 ? -25.324 10.344 27.155 1.00 90.31 99 PRO A CA 1
ATOM 730 C C . PRO A 1 99 ? -24.910 11.763 27.556 1.00 90.31 99 PRO A C 1
ATOM 732 O O . PRO A 1 99 ? -24.432 12.525 26.714 1.00 90.31 99 PRO A O 1
ATOM 735 N N . HIS A 1 100 ? -25.138 12.150 28.812 1.00 90.31 100 HIS A N 1
ATOM 736 C CA . HIS A 1 100 ? -24.800 13.480 29.319 1.00 90.31 100 HIS A CA 1
ATOM 737 C C . HIS A 1 100 ? -23.385 13.549 29.906 1.00 90.31 100 HIS A C 1
ATOM 739 O O . HIS A 1 100 ? -22.932 14.638 30.262 1.00 90.31 100 HIS A O 1
ATOM 745 N N . ASP A 1 101 ? -22.675 12.419 29.976 1.00 93.44 101 ASP A N 1
ATOM 746 C CA . ASP A 1 101 ? -21.291 12.365 30.430 1.00 93.44 101 ASP A CA 1
ATOM 747 C C . ASP A 1 101 ? -20.343 12.950 29.372 1.00 93.44 101 ASP A C 1
ATOM 749 O O . ASP A 1 101 ? -20.010 12.342 28.348 1.00 93.44 101 ASP A O 1
ATOM 753 N N . THR A 1 102 ? -19.899 14.177 29.628 1.00 92.69 102 THR A N 1
ATOM 754 C CA . THR A 1 102 ? -18.981 14.900 28.750 1.00 92.69 102 THR A CA 1
ATOM 755 C C . THR A 1 102 ? -17.561 14.341 28.780 1.00 92.69 102 THR A C 1
ATOM 757 O O . THR A 1 102 ? -16.853 14.508 27.784 1.00 92.69 102 THR A O 1
ATOM 760 N N . TYR A 1 103 ? -17.152 13.665 29.860 1.00 95.00 103 TYR A N 1
ATOM 761 C CA . TYR A 1 103 ? -15.845 13.015 29.958 1.00 95.00 103 TYR A CA 1
ATOM 762 C C . TYR A 1 103 ? -15.820 11.751 29.105 1.00 95.00 103 TYR A C 1
ATOM 764 O O . TYR A 1 103 ? -14.962 11.636 28.236 1.00 95.00 103 TYR A O 1
ATOM 772 N N . ALA A 1 104 ? -16.832 10.886 29.225 1.00 93.88 104 ALA A N 1
ATOM 773 C CA . ALA A 1 104 ? -16.941 9.686 28.389 1.00 93.88 104 ALA A CA 1
ATOM 774 C C . ALA A 1 104 ? -16.963 10.019 26.885 1.00 93.88 104 ALA A C 1
ATOM 776 O O . ALA A 1 104 ? -16.360 9.324 26.067 1.00 93.88 104 ALA A O 1
ATOM 777 N N . ARG A 1 105 ? -17.624 11.121 26.499 1.00 95.12 105 ARG A N 1
ATOM 778 C CA . ARG A 1 105 ? -17.632 11.586 25.103 1.00 95.12 105 ARG A CA 1
ATOM 779 C C . ARG A 1 105 ? -16.267 12.103 24.643 1.00 95.12 105 ARG A C 1
ATOM 781 O O . ARG A 1 105 ? -15.937 11.964 23.466 1.00 95.12 105 ARG A O 1
ATOM 788 N N . ARG A 1 106 ? -15.501 12.725 25.541 1.00 96.81 106 ARG A N 1
ATOM 789 C CA . ARG A 1 106 ? -14.141 13.191 25.252 1.00 96.81 106 ARG A CA 1
ATOM 790 C C . ARG A 1 106 ? -13.188 12.010 25.078 1.00 96.81 106 ARG A C 1
ATOM 792 O O . ARG A 1 106 ? -12.485 11.982 24.073 1.00 96.81 106 ARG A O 1
ATOM 799 N N . ASP A 1 107 ? -13.243 11.026 25.970 1.00 97.31 107 ASP A N 1
ATOM 800 C CA . ASP A 1 107 ? -12.435 9.803 25.878 1.00 97.31 107 ASP A CA 1
ATOM 801 C C . ASP A 1 107 ? -12.714 9.063 24.559 1.00 97.31 107 ASP A C 1
ATOM 803 O O . ASP A 1 107 ? -11.787 8.740 23.815 1.00 97.31 107 ASP A O 1
ATOM 807 N N . LEU A 1 108 ? -13.995 8.939 24.176 1.00 97.81 108 LEU A N 1
ATOM 808 C CA . LEU A 1 108 ? -14.399 8.384 22.879 1.00 97.81 108 LEU A CA 1
ATOM 809 C C . LEU A 1 108 ? -13.752 9.130 21.703 1.00 97.81 108 LEU A C 1
ATOM 811 O O . LEU A 1 108 ? -13.306 8.508 20.738 1.00 97.81 108 LEU A O 1
ATOM 815 N N . GLN A 1 109 ? -13.708 10.463 21.755 1.00 97.56 109 GLN A N 1
ATOM 816 C CA . GLN A 1 109 ? -13.095 11.275 20.704 1.00 97.56 109 GLN A CA 1
ATOM 817 C C . GLN A 1 109 ? -11.573 11.086 20.646 1.00 97.56 109 GLN A C 1
ATOM 819 O O . GLN A 1 109 ? -11.004 11.033 19.551 1.00 97.56 109 GLN A O 1
ATOM 824 N N . ASP A 1 110 ? -10.912 10.981 21.795 1.00 98.06 110 ASP A N 1
ATOM 825 C CA . ASP A 1 110 ? -9.463 10.809 21.869 1.00 98.06 110 ASP A CA 1
ATOM 826 C C . ASP A 1 110 ? -9.045 9.399 21.408 1.00 98.06 110 ASP A C 1
ATOM 828 O O . ASP A 1 110 ? -8.155 9.273 20.559 1.00 98.06 110 ASP A O 1
ATOM 832 N N . HIS A 1 111 ? -9.759 8.341 21.806 1.00 98.31 111 HIS A N 1
ATOM 833 C CA . HIS A 1 111 ? -9.520 6.994 21.271 1.00 98.31 111 HIS A CA 1
ATOM 834 C C . HIS A 1 111 ? -9.902 6.865 19.789 1.00 98.31 111 HIS A C 1
ATOM 836 O O . HIS A 1 111 ? -9.233 6.147 19.044 1.00 98.31 111 HIS A O 1
ATOM 842 N N . ALA A 1 112 ? -10.895 7.612 19.297 1.00 98.31 112 ALA A N 1
ATOM 843 C CA . ALA A 1 112 ? -11.200 7.665 17.865 1.00 98.31 112 ALA A CA 1
ATOM 844 C C . ALA A 1 112 ? -10.041 8.254 17.036 1.00 98.31 112 ALA A C 1
ATOM 846 O O . ALA A 1 112 ? -9.746 7.777 15.932 1.00 98.31 112 ALA A O 1
ATOM 847 N N . ARG A 1 113 ? -9.337 9.262 17.571 1.00 98.44 113 ARG A N 1
ATOM 848 C CA . ARG A 1 113 ? -8.101 9.779 16.957 1.00 98.44 113 ARG A CA 1
ATOM 849 C C . ARG A 1 113 ? -6.991 8.732 16.974 1.00 98.44 113 ARG A C 1
ATOM 851 O O . ARG A 1 113 ? -6.321 8.570 15.958 1.00 98.44 113 ARG A O 1
ATOM 858 N N . SER A 1 114 ? -6.847 7.994 18.077 1.00 98.44 114 SER A N 1
ATOM 859 C CA . SER A 1 114 ? -5.886 6.888 18.186 1.00 98.44 114 SER A CA 1
ATOM 860 C C . SER A 1 114 ? -6.137 5.819 17.115 1.00 98.44 114 SER A C 1
ATOM 862 O O . SER A 1 114 ? -5.233 5.484 16.352 1.00 98.44 114 SER A O 1
ATOM 864 N N . VAL A 1 115 ? -7.389 5.374 16.940 1.00 98.69 115 VAL A N 1
ATOM 865 C CA . VAL A 1 115 ? -7.771 4.443 15.862 1.00 98.69 115 VAL A CA 1
ATOM 866 C C . VAL A 1 115 ? -7.399 4.995 14.482 1.00 98.69 115 VAL A C 1
ATOM 868 O O . VAL A 1 115 ? -6.833 4.270 13.666 1.00 98.69 115 VAL A O 1
ATOM 871 N N . SER A 1 116 ? -7.660 6.279 14.223 1.00 98.19 116 SER A N 1
ATOM 872 C CA . SER A 1 116 ? -7.327 6.916 12.940 1.00 98.19 116 SER A CA 1
ATOM 873 C C . SER A 1 116 ? -5.816 6.929 12.667 1.00 98.19 116 SER A C 1
ATOM 875 O O . SER A 1 116 ? -5.384 6.649 11.548 1.00 98.19 116 SER A O 1
ATOM 877 N N . GLU A 1 117 ? -5.002 7.194 13.692 1.00 98.38 117 GLU A N 1
ATOM 878 C CA . GLU A 1 117 ? -3.542 7.103 13.607 1.00 98.38 117 GLU A CA 1
ATOM 879 C C . GLU A 1 117 ? -3.087 5.660 13.331 1.00 98.38 117 GLU A C 1
ATOM 881 O O . GLU A 1 117 ? -2.298 5.416 12.415 1.00 98.38 117 GLU A O 1
ATOM 886 N N . LYS A 1 118 ? -3.619 4.673 14.067 1.00 98.50 118 LYS A N 1
ATOM 887 C CA . LYS A 1 118 ? -3.239 3.264 13.872 1.00 98.50 118 LYS A CA 1
ATOM 888 C C . LYS A 1 118 ? -3.661 2.731 12.505 1.00 98.50 118 LYS A C 1
ATOM 890 O O . LYS A 1 118 ? -2.902 1.979 11.894 1.00 98.50 118 LYS A O 1
ATOM 895 N N . VAL A 1 119 ? -4.801 3.175 11.969 1.00 98.62 119 VAL A N 1
ATOM 896 C CA . VAL A 1 119 ? -5.189 2.907 10.575 1.00 98.62 119 VAL A CA 1
ATOM 897 C C . VAL A 1 119 ? -4.122 3.424 9.607 1.00 98.62 119 VAL A C 1
ATOM 899 O O . VAL A 1 119 ? -3.730 2.691 8.699 1.00 98.62 119 VAL A O 1
ATOM 902 N N . ALA A 1 120 ? -3.598 4.637 9.806 1.00 98.31 120 ALA A N 1
ATOM 903 C CA . ALA A 1 120 ? -2.538 5.173 8.952 1.00 98.31 120 ALA A CA 1
ATOM 904 C C . ALA A 1 120 ? -1.261 4.312 9.000 1.00 98.31 120 ALA A C 1
ATOM 906 O O . ALA A 1 120 ? -0.659 4.051 7.956 1.00 98.31 120 ALA A O 1
ATOM 907 N N . PHE A 1 121 ? -0.883 3.793 10.173 1.00 98.31 121 PHE A N 1
ATOM 908 C CA . PHE A 1 121 ? 0.257 2.876 10.294 1.00 98.31 121 PHE A CA 1
ATOM 909 C C . PHE A 1 121 ? 0.032 1.536 9.587 1.00 98.31 121 PHE A C 1
ATOM 911 O O . PHE A 1 121 ? 0.947 1.047 8.919 1.00 98.31 121 PHE A O 1
ATOM 918 N N . VAL A 1 122 ? -1.177 0.971 9.666 1.00 98.06 122 VAL A N 1
ATOM 919 C CA . VAL A 1 122 ? -1.542 -0.237 8.906 1.00 98.06 122 VAL A CA 1
ATOM 920 C C . VAL A 1 122 ? -1.422 0.024 7.403 1.00 98.06 122 VAL A C 1
ATOM 922 O O . VAL A 1 122 ? -0.781 -0.749 6.693 1.00 98.06 122 VAL A O 1
ATOM 925 N N . LEU A 1 123 ? -1.967 1.140 6.910 1.00 97.44 123 LEU A N 1
ATOM 926 C CA . LEU A 1 123 ? -1.878 1.510 5.493 1.00 97.44 123 LEU A CA 1
ATOM 927 C C . LEU A 1 123 ? -0.423 1.684 5.035 1.00 97.44 123 LEU A C 1
ATOM 929 O O . LEU A 1 123 ? -0.055 1.192 3.968 1.00 97.44 123 LEU A O 1
ATOM 933 N N . ALA A 1 124 ? 0.421 2.311 5.856 1.00 96.44 124 ALA A N 1
ATOM 934 C CA . ALA A 1 124 ? 1.843 2.461 5.567 1.00 96.44 124 ALA A CA 1
ATOM 935 C C . ALA A 1 124 ? 2.575 1.107 5.538 1.00 96.44 124 ALA A C 1
ATOM 937 O O . ALA A 1 124 ? 3.415 0.871 4.670 1.00 96.44 124 ALA A O 1
ATOM 938 N N . ALA A 1 125 ? 2.282 0.190 6.470 1.00 95.31 125 ALA A N 1
ATOM 939 C CA . ALA A 1 125 ? 2.826 -1.174 6.469 1.00 95.31 125 ALA A CA 1
ATOM 940 C C . ALA A 1 125 ? 2.457 -1.937 5.193 1.00 95.31 125 ALA A C 1
ATOM 942 O O . ALA A 1 125 ? 3.331 -2.505 4.536 1.00 95.31 125 ALA A O 1
ATOM 943 N N . LEU A 1 126 ? 1.185 -1.868 4.803 1.00 94.56 126 LEU A N 1
ATOM 944 C CA . LEU A 1 126 ? 0.677 -2.490 3.588 1.00 94.56 126 LEU A CA 1
ATOM 945 C C . LEU A 1 126 ? 1.333 -1.915 2.331 1.00 94.56 126 LEU A C 1
ATOM 947 O O . LEU A 1 126 ? 1.747 -2.686 1.470 1.00 94.56 126 LEU A O 1
ATOM 951 N N . GLN A 1 127 ? 1.471 -0.591 2.221 1.00 92.56 127 GLN A N 1
ATOM 952 C CA . GLN A 1 127 ? 2.113 0.053 1.068 1.00 92.56 127 GLN A CA 1
ATOM 953 C C . GLN A 1 127 ? 3.579 -0.351 0.905 1.00 92.56 127 GLN A C 1
ATOM 955 O O . GLN A 1 127 ? 4.012 -0.632 -0.211 1.00 92.56 127 GLN A O 1
ATOM 960 N N . SER A 1 128 ? 4.343 -0.432 1.998 1.00 91.06 128 SER A N 1
ATOM 961 C CA . SER A 1 128 ? 5.723 -0.926 1.919 1.00 91.06 128 SER A CA 1
ATOM 962 C C . SER A 1 128 ? 5.789 -2.372 1.424 1.00 91.06 128 SER A C 1
ATOM 964 O O . SER A 1 128 ? 6.716 -2.714 0.697 1.00 91.06 128 SER A O 1
ATOM 966 N N . GLY A 1 129 ? 4.793 -3.199 1.755 1.00 90.38 129 GLY A N 1
ATOM 967 C CA . GLY A 1 129 ? 4.746 -4.602 1.346 1.00 90.38 129 GLY A CA 1
ATOM 968 C C . GLY A 1 129 ? 4.537 -4.857 -0.145 1.00 90.38 129 GLY A C 1
ATOM 969 O O . GLY A 1 129 ? 4.903 -5.928 -0.617 1.00 90.38 129 GLY A O 1
ATOM 970 N N . SER A 1 130 ? 4.001 -3.893 -0.898 1.00 90.12 130 SER A N 1
ATOM 971 C CA . SER A 1 130 ? 3.775 -4.029 -2.346 1.00 90.12 130 SER A CA 1
ATOM 972 C C . SER A 1 130 ? 4.526 -2.991 -3.181 1.00 90.12 130 SER A C 1
ATOM 974 O O . SER A 1 130 ? 4.224 -2.837 -4.365 1.00 90.12 130 SER A O 1
ATOM 976 N N . ARG A 1 131 ? 5.455 -2.232 -2.586 1.00 91.06 131 ARG A N 1
ATOM 977 C CA . ARG A 1 131 ? 6.087 -1.067 -3.226 1.00 91.06 131 ARG A CA 1
ATOM 978 C C . ARG A 1 131 ? 6.737 -1.408 -4.570 1.00 91.06 131 ARG A C 1
ATOM 980 O O . ARG A 1 131 ? 6.504 -0.701 -5.547 1.00 91.06 131 ARG A O 1
ATOM 987 N N . GLY A 1 132 ? 7.479 -2.512 -4.634 1.00 91.94 132 GLY A N 1
ATOM 988 C CA . GLY A 1 132 ? 8.106 -3.009 -5.860 1.00 91.94 132 GLY A CA 1
ATOM 989 C C . GLY A 1 132 ? 7.077 -3.462 -6.886 1.00 91.94 132 GLY A C 1
ATOM 990 O O . GLY A 1 132 ? 7.148 -3.078 -8.048 1.00 91.94 132 GLY A O 1
ATOM 991 N N . THR A 1 133 ? 6.052 -4.187 -6.440 1.00 90.62 133 THR A N 1
ATOM 992 C CA . THR A 1 133 ? 4.953 -4.619 -7.319 1.00 90.62 133 THR A CA 1
ATOM 993 C C . THR A 1 133 ? 4.215 -3.425 -7.934 1.00 90.62 133 THR A C 1
ATOM 995 O O . THR A 1 133 ? 3.961 -3.402 -9.136 1.00 90.62 133 THR A O 1
ATOM 998 N N . GLN A 1 134 ? 3.931 -2.388 -7.141 1.00 91.00 134 GLN A N 1
ATOM 999 C CA . GLN A 1 134 ? 3.282 -1.170 -7.624 1.00 91.00 134 GLN A CA 1
ATOM 1000 C C . GLN A 1 134 ? 4.176 -0.392 -8.594 1.00 91.00 134 GLN A C 1
ATOM 1002 O O . GLN A 1 134 ? 3.685 0.136 -9.590 1.00 91.00 134 GLN A O 1
ATOM 1007 N N . ALA A 1 135 ? 5.485 -0.339 -8.335 1.00 94.06 135 ALA A N 1
ATOM 1008 C CA . ALA A 1 135 ? 6.437 0.258 -9.262 1.00 94.06 135 ALA A CA 1
ATOM 1009 C C . ALA A 1 135 ? 6.450 -0.480 -10.609 1.00 94.06 135 ALA A C 1
ATOM 1011 O O . ALA A 1 135 ? 6.459 0.181 -11.643 1.00 94.06 135 ALA A O 1
ATOM 1012 N N . CYS A 1 136 ? 6.359 -1.814 -10.614 1.00 93.81 136 CYS A N 1
ATOM 1013 C CA . CYS A 1 136 ? 6.230 -2.602 -11.842 1.00 93.81 136 CYS A CA 1
ATOM 1014 C C . CYS A 1 136 ? 4.916 -2.325 -12.590 1.00 93.81 136 CYS A C 1
ATOM 1016 O O . CYS A 1 136 ? 4.936 -2.177 -13.808 1.00 93.81 136 CYS A O 1
ATOM 1018 N N . ILE A 1 137 ? 3.786 -2.204 -11.884 1.00 92.81 137 ILE A N 1
ATOM 1019 C CA . ILE A 1 137 ? 2.495 -1.838 -12.498 1.00 92.81 137 ILE A CA 1
ATOM 1020 C C . ILE A 1 137 ? 2.593 -0.457 -13.156 1.00 92.81 137 ILE A C 1
ATOM 1022 O O . ILE A 1 137 ? 2.216 -0.283 -14.313 1.00 92.81 137 ILE A O 1
ATOM 1026 N N . ASN A 1 138 ? 3.146 0.523 -12.440 1.00 93.62 138 ASN A N 1
ATOM 1027 C CA . ASN A 1 138 ? 3.335 1.871 -12.971 1.00 93.62 138 ASN A CA 1
ATOM 1028 C C . ASN A 1 138 ? 4.311 1.873 -14.158 1.00 93.62 138 ASN A C 1
ATOM 1030 O O . ASN A 1 138 ? 4.084 2.583 -15.136 1.00 93.62 138 ASN A O 1
ATOM 1034 N N . ALA A 1 139 ? 5.369 1.061 -14.093 1.00 95.25 139 ALA A N 1
ATOM 1035 C CA . ALA A 1 139 ? 6.328 0.895 -15.175 1.00 95.25 139 ALA A CA 1
ATOM 1036 C C . ALA A 1 139 ? 5.681 0.315 -16.436 1.00 95.25 139 ALA A C 1
ATOM 1038 O O . ALA A 1 139 ? 5.912 0.838 -17.520 1.00 95.25 139 ALA A O 1
ATOM 1039 N N . ALA A 1 140 ? 4.828 -0.703 -16.304 1.00 96.06 140 ALA A N 1
ATOM 1040 C CA . ALA A 1 140 ? 4.094 -1.274 -17.431 1.00 96.06 140 ALA A CA 1
ATOM 1041 C C . ALA A 1 140 ? 3.181 -0.237 -18.110 1.00 96.06 140 ALA A C 1
ATOM 1043 O O . ALA A 1 140 ? 3.152 -0.143 -19.339 1.00 96.06 140 ALA A O 1
ATOM 1044 N N . SER A 1 141 ? 2.488 0.588 -17.320 1.00 96.94 141 SER A N 1
ATOM 1045 C CA . SER A 1 141 ? 1.676 1.695 -17.841 1.00 96.94 141 SER A CA 1
ATOM 1046 C C . SER A 1 141 ? 2.523 2.737 -18.575 1.00 96.94 141 SER A C 1
ATOM 1048 O O . SER A 1 141 ? 2.154 3.166 -19.664 1.00 96.94 141 SER A O 1
ATOM 1050 N N . ALA A 1 142 ? 3.679 3.110 -18.017 1.00 95.69 142 ALA A N 1
ATOM 1051 C CA . ALA A 1 142 ? 4.599 4.046 -18.662 1.00 95.69 142 ALA A CA 1
ATOM 1052 C C . ALA A 1 142 ? 5.145 3.488 -19.985 1.00 95.69 142 ALA A C 1
ATOM 1054 O O . ALA A 1 142 ? 5.128 4.183 -20.994 1.00 95.69 142 ALA A O 1
ATOM 1055 N N . VAL A 1 143 ? 5.557 2.216 -20.007 1.00 95.12 143 VAL A N 1
ATOM 1056 C CA . VAL A 1 143 ? 6.017 1.535 -21.227 1.00 95.12 143 VAL A CA 1
ATOM 1057 C C . VAL A 1 143 ? 4.913 1.474 -22.282 1.00 95.12 143 VAL A C 1
ATOM 1059 O O . VAL A 1 143 ? 5.196 1.678 -23.455 1.00 95.12 143 VAL A O 1
ATOM 1062 N N . SER A 1 144 ? 3.658 1.264 -21.884 1.00 96.94 144 SER A N 1
ATOM 1063 C CA . SER A 1 144 ? 2.523 1.301 -22.818 1.00 96.94 144 SER A CA 1
ATOM 1064 C C . SER A 1 144 ? 2.346 2.684 -23.456 1.00 96.94 144 SER A C 1
ATOM 1066 O O . SER A 1 144 ? 2.060 2.770 -24.646 1.00 96.94 144 SER A O 1
ATOM 1068 N N . GLY A 1 145 ? 2.563 3.760 -22.689 1.00 95.25 145 GLY A N 1
ATOM 1069 C CA . GLY A 1 145 ? 2.598 5.126 -23.221 1.00 95.25 145 GLY A CA 1
ATOM 1070 C C . GLY A 1 145 ? 3.728 5.325 -24.232 1.00 95.25 145 GLY A C 1
ATOM 1071 O O . GLY A 1 145 ? 3.480 5.781 -25.340 1.00 95.25 145 GLY A O 1
ATOM 1072 N N . ILE A 1 146 ? 4.939 4.869 -23.899 1.00 91.81 146 ILE A N 1
ATOM 1073 C CA . ILE A 1 146 ? 6.100 4.941 -24.800 1.00 91.81 146 ILE A CA 1
ATOM 1074 C C . ILE A 1 146 ? 5.836 4.190 -26.113 1.00 91.81 146 ILE A C 1
ATOM 1076 O O . ILE A 1 146 ? 6.191 4.676 -27.182 1.00 91.81 146 ILE A O 1
ATOM 1080 N N . ILE A 1 147 ? 5.205 3.013 -26.055 1.00 91.69 147 ILE A N 1
ATOM 1081 C CA . ILE A 1 147 ? 4.825 2.258 -27.258 1.00 91.69 147 ILE A CA 1
ATOM 1082 C C . ILE A 1 147 ? 3.873 3.085 -28.133 1.00 91.69 147 ILE A C 1
ATOM 1084 O O . ILE A 1 147 ? 4.088 3.166 -29.337 1.00 91.69 147 ILE A O 1
ATOM 1088 N N . ALA A 1 148 ? 2.875 3.747 -27.544 1.00 92.62 148 ALA A N 1
ATOM 1089 C CA . ALA A 1 148 ? 1.944 4.595 -28.291 1.00 92.62 148 ALA A CA 1
ATOM 1090 C C . ALA A 1 148 ? 2.631 5.815 -28.943 1.00 92.62 148 ALA A C 1
ATOM 1092 O O . ALA A 1 148 ? 2.298 6.191 -30.073 1.00 92.62 148 ALA A O 1
ATOM 1093 N N .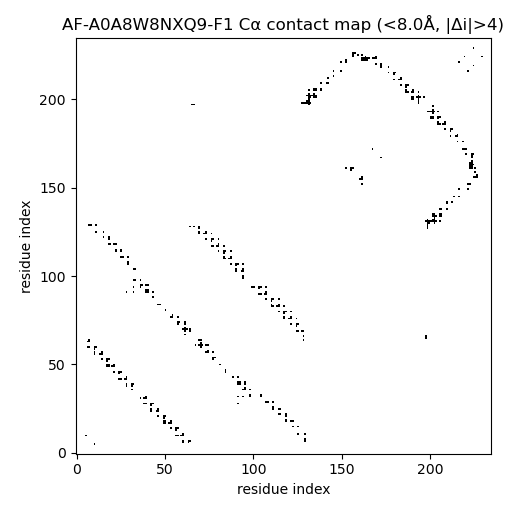 ASP A 1 149 ? 3.616 6.411 -28.267 1.00 88.75 149 ASP A N 1
ATOM 1094 C CA . ASP A 1 149 ? 4.416 7.512 -28.816 1.00 88.75 149 ASP A CA 1
ATOM 1095 C C . ASP A 1 149 ? 5.294 7.034 -29.990 1.00 88.75 149 ASP A C 1
ATOM 1097 O O . ASP A 1 149 ? 5.399 7.703 -31.025 1.00 88.75 149 ASP A O 1
ATOM 1101 N N . LEU A 1 150 ? 5.874 5.833 -29.878 1.00 86.88 150 LEU A N 1
ATOM 1102 C CA . LEU A 1 150 ? 6.632 5.201 -30.961 1.00 86.88 150 LEU A CA 1
ATOM 1103 C C . LEU A 1 150 ? 5.739 4.825 -32.151 1.00 86.88 150 LEU A C 1
ATOM 1105 O O . LEU A 1 150 ? 6.135 5.063 -33.288 1.00 86.88 150 LEU A O 1
ATOM 1109 N N . ASP A 1 151 ? 4.528 4.314 -31.925 1.00 88.31 151 ASP A N 1
ATOM 1110 C CA . ASP A 1 151 ? 3.558 4.041 -32.996 1.00 88.31 151 AS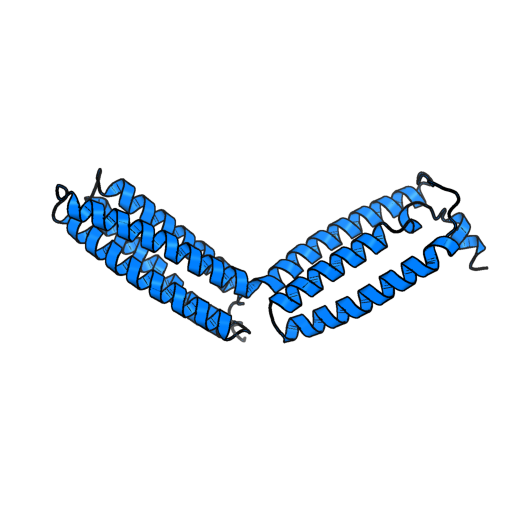P A CA 1
ATOM 1111 C C . ASP A 1 151 ? 3.192 5.327 -33.754 1.00 88.31 151 ASP A C 1
ATOM 1113 O O . ASP A 1 151 ? 3.143 5.349 -34.988 1.00 88.31 151 ASP A O 1
ATOM 1117 N N . THR A 1 152 ? 3.008 6.431 -33.025 1.00 87.94 152 THR A N 1
ATOM 1118 C CA . THR A 1 152 ? 2.772 7.759 -33.612 1.00 87.94 152 THR A CA 1
ATOM 1119 C C . THR A 1 152 ? 3.973 8.226 -34.438 1.00 87.94 152 THR A C 1
ATOM 1121 O O . THR A 1 152 ? 3.815 8.729 -35.552 1.00 87.94 152 THR A O 1
ATOM 1124 N N . THR A 1 153 ? 5.185 8.004 -33.931 1.00 83.12 153 THR A N 1
ATOM 1125 C CA . THR A 1 153 ? 6.431 8.312 -34.642 1.00 83.12 153 THR A CA 1
ATOM 1126 C C . THR A 1 153 ? 6.555 7.514 -35.941 1.00 83.12 153 THR A C 1
ATOM 1128 O O . THR A 1 153 ? 6.823 8.082 -37.000 1.00 83.12 153 THR A O 1
ATOM 1131 N N . ILE A 1 154 ? 6.311 6.202 -35.886 1.00 83.75 154 ILE A N 1
ATOM 1132 C CA . ILE A 1 154 ? 6.335 5.310 -37.052 1.00 83.75 154 ILE A CA 1
ATOM 1133 C C . ILE A 1 154 ? 5.310 5.768 -38.094 1.00 83.75 154 ILE A C 1
ATOM 1135 O O . ILE A 1 154 ? 5.614 5.788 -39.290 1.00 83.75 154 ILE A O 1
ATOM 1139 N N . MET A 1 155 ? 4.116 6.178 -37.659 1.00 85.94 155 MET A N 1
ATOM 1140 C CA . MET A 1 155 ? 3.084 6.723 -38.540 1.00 85.94 155 MET A CA 1
ATOM 1141 C C . MET A 1 155 ? 3.568 7.987 -39.269 1.00 85.94 155 MET A C 1
ATOM 1143 O O . MET A 1 155 ? 3.444 8.055 -40.493 1.00 85.94 155 MET A O 1
ATOM 1147 N N . PHE A 1 156 ? 4.159 8.959 -38.562 1.00 82.94 156 PHE A N 1
ATOM 1148 C CA . PHE A 1 156 ? 4.700 10.176 -39.188 1.00 82.94 156 PHE A CA 1
ATOM 1149 C C . PHE A 1 156 ? 5.873 9.894 -40.125 1.00 82.94 156 PHE A C 1
ATOM 1151 O O . PHE A 1 156 ? 5.934 10.466 -41.215 1.00 82.94 156 PHE A O 1
ATOM 1158 N N . ALA A 1 157 ? 6.774 8.989 -39.741 1.00 77.81 157 ALA A N 1
ATOM 1159 C CA . ALA A 1 157 ? 7.885 8.569 -40.587 1.00 77.81 157 ALA A CA 1
ATOM 1160 C C . ALA A 1 157 ? 7.382 7.920 -41.887 1.00 77.81 157 ALA A C 1
ATOM 1162 O O . ALA A 1 157 ? 7.841 8.266 -42.973 1.00 77.81 157 ALA A O 1
ATOM 1163 N N . THR A 1 158 ? 6.384 7.035 -41.791 1.00 82.06 158 THR A N 1
ATOM 1164 C CA . THR A 1 158 ? 5.783 6.349 -42.950 1.00 82.06 158 THR A CA 1
ATOM 1165 C C . THR A 1 158 ? 5.020 7.316 -43.859 1.00 82.06 158 THR A C 1
ATOM 1167 O O . THR A 1 158 ? 5.037 7.162 -45.078 1.00 82.06 158 THR A O 1
ATOM 1170 N N . ALA A 1 159 ? 4.374 8.335 -43.286 1.00 85.06 159 ALA A N 1
ATOM 1171 C CA . ALA A 1 159 ? 3.699 9.394 -44.034 1.00 85.06 159 ALA A CA 1
ATOM 1172 C C . ALA A 1 159 ? 4.668 10.426 -44.647 1.00 85.06 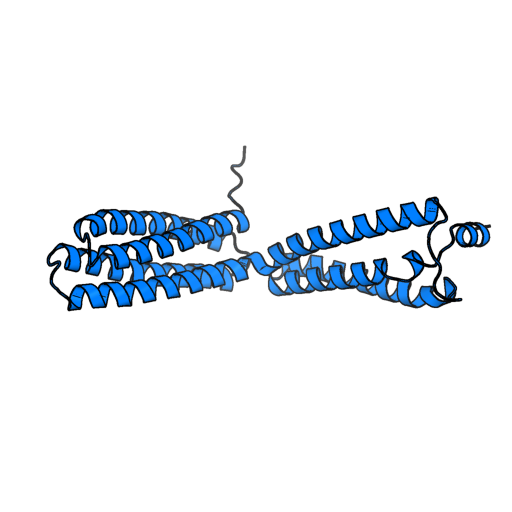159 ALA A C 1
ATOM 1174 O O . ALA A 1 159 ? 4.234 11.282 -45.419 1.00 85.06 159 ALA A O 1
ATOM 1175 N N . GLY A 1 160 ? 5.961 10.373 -44.304 1.00 79.62 160 GLY A N 1
ATOM 1176 C CA . GLY A 1 160 ? 6.956 11.359 -44.727 1.00 79.62 160 GLY A CA 1
ATOM 1177 C C . GLY A 1 160 ? 6.752 12.745 -44.106 1.00 79.62 160 GLY A C 1
ATOM 1178 O O . GLY A 1 160 ? 7.241 13.732 -44.646 1.00 79.62 160 GLY A O 1
ATOM 1179 N N . THR A 1 161 ? 6.014 12.836 -42.996 1.00 81.75 161 THR A N 1
ATOM 1180 C CA . THR A 1 161 ? 5.692 14.099 -42.306 1.00 81.75 161 THR A CA 1
ATOM 1181 C C . THR A 1 161 ? 6.502 14.299 -41.027 1.00 81.75 161 THR A C 1
ATOM 1183 O O . THR A 1 161 ? 6.182 15.180 -40.232 1.00 81.75 161 THR A O 1
ATOM 1186 N N . LEU A 1 162 ? 7.507 13.455 -40.784 1.00 75.88 162 LEU A N 1
ATOM 1187 C CA . LEU A 1 162 ? 8.398 13.590 -39.640 1.00 75.88 162 LEU A CA 1
ATOM 1188 C C . LEU A 1 162 ? 9.349 14.773 -39.882 1.00 75.88 162 LEU A C 1
ATOM 1190 O O . LEU A 1 162 ? 10.115 14.771 -40.845 1.00 75.88 162 LEU A O 1
ATOM 1194 N N . CYS A 1 163 ? 9.266 15.802 -39.040 1.00 66.50 163 CYS A N 1
ATOM 1195 C CA . CYS A 1 163 ? 10.139 16.968 -39.132 1.00 66.50 163 CYS A CA 1
ATOM 1196 C C . CYS A 1 163 ? 11.523 16.630 -38.573 1.00 66.50 163 CYS A C 1
ATOM 1198 O O . CYS A 1 163 ? 11.632 16.291 -37.397 1.00 66.50 163 CYS A O 1
ATOM 1200 N N . THR A 1 164 ? 12.566 16.782 -39.387 1.00 62.19 164 THR A N 1
ATOM 1201 C CA . THR A 1 164 ? 13.950 16.658 -38.924 1.00 62.19 164 THR A CA 1
ATOM 1202 C C . THR A 1 164 ? 14.411 17.983 -38.318 1.00 62.19 164 THR A C 1
ATOM 1204 O O . THR A 1 164 ? 14.447 19.001 -39.016 1.00 62.19 164 THR A O 1
ATOM 1207 N N . GLU A 1 165 ? 14.771 17.996 -37.037 1.00 55.91 165 GLU A N 1
ATOM 1208 C CA . GLU A 1 165 ? 15.409 19.149 -36.396 1.00 55.91 165 GLU A CA 1
ATOM 1209 C C . GLU A 1 165 ? 16.914 18.871 -36.259 1.00 55.91 165 GLU A C 1
ATOM 1211 O O . GLU A 1 165 ? 17.335 18.038 -35.456 1.00 55.91 165 GLU A O 1
ATOM 1216 N N . GLY A 1 166 ? 17.727 19.577 -37.052 1.00 59.94 166 GLY A N 1
ATOM 1217 C CA . GLY A 1 166 ? 19.194 19.520 -37.003 1.00 59.94 166 GLY A CA 1
ATOM 1218 C C . GLY A 1 166 ? 19.855 18.685 -38.107 1.00 59.94 166 GLY A C 1
ATOM 1219 O O . GLY A 1 166 ? 19.208 17.910 -38.799 1.00 59.94 166 GLY A O 1
ATOM 1220 N N . ASP A 1 167 ? 21.170 18.870 -38.257 1.00 57.81 167 ASP A N 1
ATOM 1221 C CA . ASP A 1 167 ? 22.049 18.179 -39.226 1.00 57.81 167 ASP A CA 1
ATOM 1222 C C . ASP A 1 167 ? 22.676 16.896 -38.625 1.00 57.81 167 ASP A C 1
ATOM 1224 O O . ASP A 1 167 ? 23.702 16.388 -39.087 1.00 57.81 167 ASP A O 1
ATOM 1228 N N . ASP A 1 168 ? 22.101 16.386 -37.531 1.00 62.62 168 ASP A N 1
ATOM 1229 C CA . ASP A 1 168 ? 22.674 15.269 -36.791 1.00 62.62 168 ASP A CA 1
ATOM 1230 C C . ASP A 1 168 ? 22.409 13.933 -37.496 1.00 62.62 168 ASP A C 1
ATOM 1232 O O . ASP A 1 168 ? 21.279 13.474 -37.652 1.00 62.62 168 ASP A O 1
ATOM 1236 N N . SER A 1 169 ? 23.4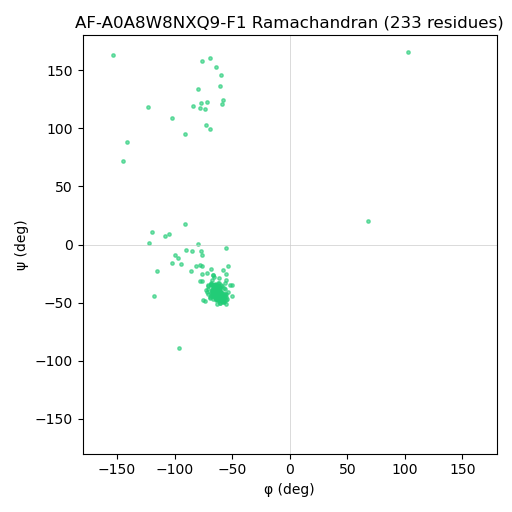93 13.271 -37.895 1.00 67.81 169 SER A N 1
ATOM 1237 C CA . SER A 1 169 ? 23.439 11.939 -38.494 1.00 67.81 169 SER A CA 1
ATOM 1238 C C . SER A 1 169 ? 23.191 10.843 -37.450 1.00 67.81 169 SER A C 1
ATOM 1240 O O . SER A 1 169 ? 23.576 10.960 -36.285 1.00 67.81 169 SER A O 1
ATOM 1242 N N . PHE A 1 170 ? 22.686 9.684 -37.884 1.00 69.88 170 PHE A N 1
ATOM 1243 C CA . PHE A 1 170 ? 22.628 8.482 -37.038 1.00 69.88 170 PHE A CA 1
ATOM 1244 C C . PHE A 1 170 ? 23.985 8.136 -36.393 1.00 69.88 170 PHE A C 1
ATOM 1246 O O . PHE A 1 170 ? 24.040 7.678 -35.248 1.00 69.88 170 PHE A O 1
ATOM 1253 N N . ALA A 1 171 ? 25.095 8.380 -37.101 1.00 74.06 171 ALA A N 1
ATOM 1254 C CA . ALA A 1 171 ? 26.436 8.134 -36.581 1.00 74.06 171 ALA A CA 1
ATOM 1255 C C . ALA A 1 171 ? 26.744 8.987 -35.337 1.00 74.06 171 ALA A C 1
ATOM 1257 O O . ALA A 1 171 ? 27.405 8.488 -34.426 1.00 74.06 171 ALA A O 1
ATOM 1258 N N . SER A 1 172 ? 26.201 10.207 -35.263 1.00 74.94 172 SER A N 1
ATOM 1259 C CA . SER A 1 172 ? 26.329 11.114 -34.116 1.00 74.94 172 SER A CA 1
ATOM 1260 C C . SER A 1 172 ? 25.625 10.579 -32.863 1.00 74.94 172 SER A C 1
ATOM 1262 O O . SER A 1 172 ? 26.059 10.855 -31.749 1.00 74.94 172 SER A O 1
ATOM 1264 N N . HIS A 1 173 ? 24.571 9.770 -33.023 1.00 76.69 173 HIS A N 1
ATOM 1265 C CA . HIS A 1 173 ? 23.771 9.245 -31.907 1.00 76.69 173 HIS A CA 1
ATOM 1266 C C . HIS A 1 173 ? 24.076 7.788 -31.546 1.00 76.69 173 HIS A C 1
ATOM 1268 O O . HIS A 1 173 ? 23.713 7.324 -30.461 1.00 76.69 173 HIS A O 1
ATOM 1274 N N . ARG A 1 174 ? 24.761 7.048 -32.428 1.00 82.25 174 ARG A N 1
ATOM 1275 C CA . ARG A 1 174 ? 25.049 5.611 -32.276 1.00 82.25 174 ARG A CA 1
ATOM 1276 C C . ARG A 1 174 ? 25.648 5.257 -30.915 1.00 82.25 174 ARG A C 1
ATOM 1278 O O . ARG A 1 174 ? 25.264 4.250 -30.318 1.00 82.25 174 ARG A O 1
ATOM 1285 N N . GLU A 1 175 ? 26.604 6.046 -30.435 1.00 85.62 175 GLU A N 1
ATOM 1286 C CA . GLU A 1 175 ? 27.276 5.775 -29.163 1.00 85.62 175 GLU A CA 1
ATOM 1287 C C . GLU A 1 175 ? 26.330 5.945 -27.967 1.00 85.62 175 GLU A C 1
ATOM 1289 O O . GLU A 1 175 ? 26.285 5.075 -27.092 1.00 85.62 175 GLU A O 1
ATOM 1294 N N . ASP A 1 176 ? 25.509 6.996 -27.965 1.00 83.06 176 ASP A N 1
ATOM 1295 C CA . ASP A 1 176 ? 24.521 7.249 -26.914 1.00 83.06 176 ASP A CA 1
ATOM 1296 C C . ASP A 1 176 ? 23.427 6.180 -26.875 1.00 83.06 176 ASP A C 1
ATOM 1298 O O . ASP A 1 176 ? 23.022 5.743 -25.790 1.00 83.06 176 ASP A O 1
ATOM 1302 N N . ILE A 1 177 ? 23.001 5.693 -28.042 1.00 85.31 177 ILE A N 1
ATOM 1303 C CA . ILE A 1 177 ? 22.055 4.579 -28.168 1.00 85.31 177 ILE A CA 1
ATOM 1304 C C . ILE A 1 177 ? 22.660 3.309 -27.570 1.00 85.31 177 ILE A C 1
ATOM 1306 O O . ILE A 1 177 ? 22.050 2.680 -26.706 1.00 85.31 177 ILE A O 1
ATOM 1310 N N . LEU A 1 178 ? 23.884 2.946 -27.969 1.00 88.38 178 LEU A N 1
ATOM 1311 C CA . LEU A 1 178 ? 24.568 1.757 -27.451 1.00 88.38 178 LEU A CA 1
ATOM 1312 C C . LEU A 1 178 ? 24.808 1.851 -25.941 1.00 88.38 178 LEU A C 1
ATOM 1314 O O . LEU A 1 178 ? 24.650 0.861 -25.223 1.00 88.38 178 LEU A O 1
ATOM 1318 N N . LYS A 1 179 ? 25.172 3.034 -25.443 1.00 91.00 179 LYS A N 1
ATOM 1319 C CA . LYS A 1 179 ? 25.349 3.296 -24.01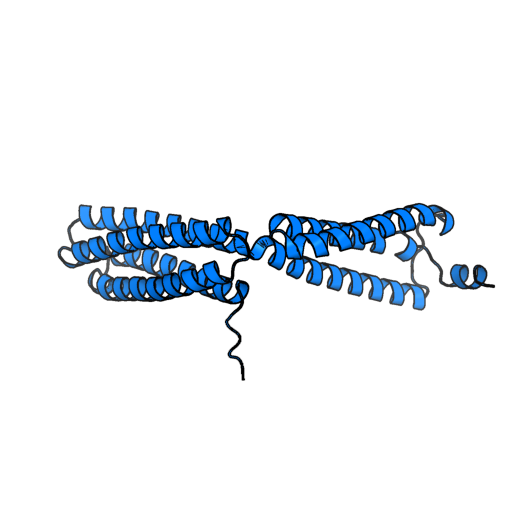3 1.00 91.00 179 LYS A CA 1
ATOM 1320 C C . LYS A 1 179 ? 24.034 3.132 -23.251 1.00 91.00 179 LYS A C 1
ATOM 1322 O O . LYS A 1 179 ? 24.018 2.490 -22.202 1.00 91.00 179 LYS A O 1
ATOM 1327 N N . THR A 1 180 ? 22.938 3.662 -23.788 1.00 90.44 180 THR A N 1
ATOM 1328 C CA . THR A 1 180 ? 21.602 3.560 -23.183 1.00 90.44 180 THR A CA 1
ATOM 1329 C C . THR A 1 180 ? 21.085 2.118 -23.214 1.00 90.44 180 THR A C 1
ATOM 1331 O O . THR A 1 180 ? 20.596 1.622 -22.201 1.00 90.44 180 THR A O 1
ATOM 1334 N N . ALA A 1 181 ? 21.291 1.391 -24.315 1.00 91.50 181 ALA A N 1
ATOM 1335 C CA . ALA A 1 181 ? 20.939 -0.024 -24.434 1.00 91.50 181 ALA A CA 1
ATOM 1336 C C . ALA A 1 181 ? 21.722 -0.907 -23.446 1.00 91.50 181 ALA A C 1
ATOM 1338 O O . ALA A 1 181 ? 21.141 -1.772 -22.792 1.00 91.50 181 ALA A O 1
ATOM 1339 N N . LYS A 1 182 ? 23.029 -0.663 -23.267 1.00 93.62 182 LYS A N 1
ATOM 1340 C CA . LYS A 1 182 ? 23.834 -1.356 -22.245 1.00 93.62 182 LYS A CA 1
ATOM 1341 C C . LYS A 1 182 ? 23.311 -1.091 -20.834 1.00 93.62 182 LYS A C 1
ATOM 1343 O O . LYS A 1 182 ? 23.218 -2.027 -20.046 1.00 93.62 182 LYS A O 1
ATOM 1348 N N . ALA A 1 183 ? 22.939 0.153 -20.526 1.00 94.44 183 ALA A N 1
ATOM 1349 C CA . ALA A 1 183 ? 22.330 0.480 -19.240 1.00 94.44 183 ALA A CA 1
ATOM 1350 C C . ALA A 1 183 ? 21.024 -0.304 -19.027 1.00 94.44 183 ALA A C 1
ATOM 1352 O O . ALA A 1 183 ? 20.839 -0.897 -17.970 1.00 94.44 183 ALA A O 1
ATOM 1353 N N . LEU A 1 184 ? 20.168 -0.401 -20.050 1.00 93.12 184 LEU A N 1
ATOM 1354 C CA . LEU A 1 184 ? 18.912 -1.152 -19.970 1.00 93.12 184 LEU A CA 1
ATOM 1355 C C . LEU A 1 184 ? 19.124 -2.649 -19.679 1.00 93.12 184 LEU A C 1
ATOM 1357 O O . LEU A 1 184 ? 18.366 -3.245 -18.910 1.00 93.12 184 LEU A O 1
ATOM 1361 N N . VAL A 1 185 ? 20.171 -3.258 -20.245 1.00 95.50 185 VAL A N 1
ATOM 1362 C CA . VAL A 1 185 ? 20.541 -4.651 -19.943 1.00 95.50 185 VAL A CA 1
ATOM 1363 C C . VAL A 1 185 ? 20.900 -4.816 -18.464 1.00 95.50 185 VAL A C 1
ATOM 1365 O O . VAL A 1 185 ? 20.443 -5.765 -17.825 1.00 95.50 185 VAL A O 1
ATOM 1368 N N . GLU A 1 186 ? 21.672 -3.890 -17.893 1.00 94.38 186 GLU A N 1
ATOM 1369 C CA . GLU A 1 186 ? 22.007 -3.924 -16.465 1.00 94.38 186 GLU A CA 1
ATOM 1370 C C . GLU A 1 186 ? 20.776 -3.703 -15.574 1.00 94.38 186 GLU A C 1
ATOM 1372 O O . GLU A 1 186 ? 20.605 -4.410 -14.580 1.00 94.38 186 GLU A O 1
ATOM 1377 N N . GLU A 1 187 ? 19.864 -2.802 -15.946 1.00 92.38 187 GLU A N 1
ATOM 1378 C CA . GLU A 1 187 ? 18.609 -2.608 -15.206 1.00 92.38 187 GLU A CA 1
ATOM 1379 C C . GLU A 1 187 ? 17.697 -3.841 -15.270 1.00 92.38 187 GLU A C 1
ATOM 1381 O O . GLU A 1 187 ? 17.067 -4.199 -14.276 1.00 92.38 187 GLU A O 1
ATOM 1386 N N . THR A 1 188 ? 17.692 -4.568 -16.390 1.00 92.12 188 THR A N 1
ATOM 1387 C CA . THR A 1 188 ? 16.961 -5.841 -16.511 1.00 92.12 188 THR A CA 1
ATOM 1388 C C . THR A 1 188 ? 17.513 -6.893 -15.546 1.00 92.12 188 THR A C 1
ATOM 1390 O O . THR A 1 188 ? 16.746 -7.610 -14.902 1.00 92.12 188 THR A O 1
ATOM 1393 N N . LYS A 1 189 ? 18.840 -6.960 -15.365 1.00 93.88 189 LYS A N 1
ATOM 1394 C CA . LYS A 1 189 ? 19.451 -7.838 -14.351 1.00 93.88 189 LYS A CA 1
ATOM 1395 C C . LYS A 1 189 ? 19.033 -7.435 -12.938 1.00 93.88 189 LYS A C 1
ATOM 1397 O O . LYS A 1 189 ? 18.686 -8.306 -12.142 1.00 93.88 189 LYS A O 1
ATOM 1402 N N . LYS A 1 190 ? 19.029 -6.133 -12.630 1.00 92.88 190 LYS A N 1
ATOM 1403 C CA . LYS A 1 190 ? 18.584 -5.618 -11.323 1.00 92.88 190 LYS A CA 1
ATOM 1404 C C . LYS A 1 190 ? 17.105 -5.890 -11.064 1.00 92.88 190 LYS A C 1
ATOM 1406 O O . LYS A 1 190 ? 16.754 -6.179 -9.929 1.00 92.88 190 LYS A O 1
ATOM 1411 N N . LEU A 1 191 ? 16.251 -5.856 -12.087 1.00 91.69 191 LEU A N 1
ATOM 1412 C CA . LEU A 1 191 ? 14.841 -6.242 -11.976 1.00 91.69 191 LEU A CA 1
ATOM 1413 C C . LEU A 1 191 ? 14.690 -7.710 -11.560 1.00 91.69 191 LEU A C 1
ATOM 1415 O O . LEU A 1 191 ? 13.952 -8.009 -10.622 1.00 91.69 191 LEU A O 1
ATOM 1419 N N . VAL A 1 192 ? 15.431 -8.614 -12.210 1.00 92.94 192 VAL A N 1
ATOM 1420 C CA . VAL A 1 192 ? 15.432 -10.048 -11.867 1.00 92.94 192 VAL A CA 1
ATOM 1421 C C . VAL A 1 192 ? 15.952 -10.272 -10.444 1.00 92.94 192 VAL A C 1
ATOM 1423 O O . VAL A 1 192 ? 15.357 -11.033 -9.685 1.00 92.94 192 VAL A O 1
ATOM 1426 N N . GLN A 1 193 ? 17.025 -9.581 -10.052 1.00 90.00 193 GLN A N 1
ATOM 1427 C CA . GLN A 1 193 ? 17.561 -9.646 -8.687 1.00 90.00 193 GLN A CA 1
ATOM 1428 C C . GLN A 1 193 ? 16.581 -9.071 -7.656 1.00 90.00 193 GLN A C 1
ATOM 1430 O O . GLN A 1 193 ? 16.347 -9.682 -6.618 1.00 90.00 193 GLN A O 1
ATOM 1435 N N . GLY A 1 194 ? 15.971 -7.922 -7.951 1.00 87.88 194 GLY A N 1
ATOM 1436 C CA . GLY A 1 194 ? 15.000 -7.256 -7.089 1.00 87.88 194 GLY A CA 1
ATOM 1437 C C . GLY A 1 194 ? 13.759 -8.107 -6.845 1.00 87.88 194 GLY A C 1
ATOM 1438 O O . GLY A 1 194 ? 13.272 -8.154 -5.720 1.00 87.88 194 GLY A O 1
ATOM 1439 N N . ALA A 1 195 ? 13.297 -8.853 -7.854 1.00 86.25 195 ALA A N 1
ATOM 1440 C CA . ALA A 1 195 ? 12.184 -9.789 -7.707 1.00 86.25 195 ALA A CA 1
ATOM 1441 C C . ALA A 1 195 ? 12.471 -10.912 -6.689 1.00 86.25 195 ALA A C 1
ATOM 1443 O O . ALA A 1 195 ? 11.541 -11.411 -6.057 1.00 86.25 195 ALA A O 1
ATOM 1444 N N . ALA A 1 196 ? 13.745 -11.281 -6.514 1.00 85.19 196 ALA A N 1
ATOM 1445 C CA . ALA A 1 196 ? 14.193 -12.278 -5.543 1.00 85.19 196 ALA A CA 1
ATOM 1446 C C . ALA A 1 196 ? 14.644 -11.683 -4.192 1.00 85.19 196 ALA A C 1
ATOM 1448 O O . ALA A 1 196 ? 14.763 -12.430 -3.224 1.00 85.19 196 ALA A O 1
ATOM 1449 N N . SER A 1 197 ? 14.915 -10.374 -4.128 1.00 85.56 197 SER A N 1
ATOM 1450 C CA . SER A 1 197 ? 15.435 -9.685 -2.938 1.00 85.56 197 SER A CA 1
ATOM 1451 C C . SER A 1 197 ? 14.313 -9.043 -2.121 1.00 85.56 197 SER A C 1
ATOM 1453 O O . SER A 1 197 ? 13.761 -9.653 -1.208 1.00 85.56 197 SER A O 1
ATOM 1455 N N . ASP A 1 198 ? 13.959 -7.797 -2.433 1.00 87.31 198 ASP A N 1
ATOM 1456 C CA . ASP A 1 198 ? 13.062 -6.978 -1.628 1.00 87.31 198 ASP A CA 1
ATOM 1457 C C . ASP A 1 198 ? 12.335 -5.936 -2.490 1.00 87.31 198 ASP A C 1
ATOM 1459 O O . ASP A 1 198 ? 12.715 -5.624 -3.622 1.00 87.31 198 ASP A O 1
ATOM 1463 N N . GLN A 1 199 ? 11.258 -5.383 -1.930 1.00 90.62 199 GLN A N 1
ATOM 1464 C CA . GLN A 1 199 ? 10.380 -4.453 -2.637 1.00 90.62 199 GLN A CA 1
ATOM 1465 C C . GLN A 1 199 ? 11.052 -3.114 -2.979 1.00 90.62 199 GLN A C 1
ATOM 1467 O O . GLN A 1 199 ? 10.627 -2.481 -3.942 1.00 90.62 199 GLN A O 1
ATOM 1472 N N . GLU A 1 200 ? 12.064 -2.669 -2.228 1.00 90.38 200 GLU A N 1
ATOM 1473 C CA . GLU A 1 200 ? 12.756 -1.402 -2.497 1.00 90.38 200 GLU A CA 1
ATOM 1474 C C . GLU A 1 200 ? 13.692 -1.552 -3.695 1.00 90.38 200 GLU A C 1
ATOM 1476 O O . GLU A 1 200 ? 13.628 -0.759 -4.635 1.00 90.38 200 GLU A O 1
ATOM 1481 N N . THR A 1 201 ? 14.490 -2.622 -3.705 1.00 90.88 201 THR A N 1
ATOM 1482 C CA . THR A 1 201 ? 15.369 -2.958 -4.831 1.00 90.88 201 THR A CA 1
ATOM 1483 C C . THR A 1 201 ? 14.561 -3.166 -6.111 1.00 90.88 201 THR A C 1
ATOM 1485 O O . THR A 1 201 ? 14.897 -2.601 -7.154 1.00 90.88 201 THR A O 1
ATOM 1488 N N . LEU A 1 202 ? 13.451 -3.915 -6.034 1.00 92.75 202 LEU A N 1
ATOM 1489 C CA . LEU A 1 202 ? 12.545 -4.105 -7.169 1.00 92.75 202 LEU A CA 1
ATOM 1490 C C . LEU A 1 202 ? 11.958 -2.774 -7.664 1.00 92.75 202 LEU A C 1
ATOM 1492 O O . LEU A 1 202 ? 11.932 -2.527 -8.870 1.00 92.75 202 LEU A O 1
ATOM 1496 N N . ALA A 1 203 ? 11.521 -1.902 -6.749 1.00 94.06 203 ALA A N 1
ATOM 1497 C CA . ALA A 1 203 ? 10.955 -0.605 -7.111 1.00 94.06 203 ALA A CA 1
ATOM 1498 C C . ALA A 1 203 ? 11.968 0.298 -7.822 1.00 94.06 203 ALA A C 1
ATOM 1500 O O . ALA A 1 203 ? 11.647 0.876 -8.863 1.00 94.06 203 ALA A O 1
ATOM 1501 N N . GLY A 1 204 ? 13.187 0.396 -7.286 1.00 94.19 204 GLY A N 1
ATOM 1502 C CA . GLY A 1 204 ? 14.256 1.196 -7.878 1.00 94.19 204 GLY A CA 1
ATOM 1503 C C . GLY A 1 204 ? 14.640 0.704 -9.273 1.00 94.19 204 GLY A C 1
ATOM 1504 O O . GLY A 1 204 ? 14.745 1.507 -10.200 1.00 94.19 204 GLY A O 1
ATOM 1505 N N . ALA A 1 205 ? 14.767 -0.615 -9.448 1.00 94.62 205 ALA A N 1
ATOM 1506 C CA . ALA A 1 205 ? 15.082 -1.215 -10.742 1.00 94.62 205 ALA A CA 1
ATOM 1507 C C . ALA A 1 205 ? 13.981 -0.955 -11.787 1.00 94.62 205 ALA A C 1
ATOM 1509 O O . ALA A 1 205 ? 14.283 -0.566 -12.915 1.00 94.62 205 ALA A O 1
ATOM 1510 N N . ALA A 1 206 ? 12.702 -1.084 -11.412 1.00 96.19 206 ALA A N 1
ATOM 1511 C CA . ALA A 1 206 ? 11.581 -0.788 -12.309 1.00 96.19 206 ALA A CA 1
ATOM 1512 C C . ALA A 1 206 ? 11.563 0.682 -12.752 1.00 96.19 206 ALA A C 1
ATOM 1514 O O . ALA A 1 206 ? 11.421 0.975 -13.939 1.00 96.19 206 ALA A O 1
ATOM 1515 N N . GLN A 1 207 ? 11.766 1.613 -11.818 1.00 95.75 207 GLN A N 1
ATOM 1516 C CA . GLN A 1 207 ? 11.809 3.045 -12.124 1.00 95.75 207 GLN A CA 1
ATOM 1517 C C . GLN A 1 207 ? 12.990 3.409 -13.032 1.00 95.75 207 GLN A C 1
ATOM 1519 O O . GLN A 1 207 ? 12.836 4.180 -13.983 1.00 95.75 207 GLN A O 1
ATOM 1524 N N . GLN A 1 208 ? 14.168 2.840 -12.771 1.00 95.88 208 GLN A N 1
ATOM 1525 C CA . GLN A 1 208 ? 15.365 3.116 -13.558 1.00 95.88 208 GLN A CA 1
ATOM 1526 C C . GLN A 1 208 ? 15.288 2.502 -14.964 1.00 95.88 208 GLN A C 1
ATOM 1528 O O . GLN A 1 208 ? 15.740 3.132 -15.928 1.00 95.88 208 GLN A O 1
ATOM 1533 N N . ALA A 1 209 ? 14.655 1.333 -15.109 1.00 95.25 209 ALA A N 1
ATOM 1534 C CA . ALA A 1 209 ? 14.366 0.733 -16.407 1.00 95.25 209 ALA A CA 1
ATOM 1535 C C . ALA A 1 209 ? 13.467 1.649 -17.251 1.00 95.25 209 ALA A C 1
ATOM 1537 O O . ALA A 1 209 ? 13.850 1.998 -18.365 1.00 95.25 209 ALA A O 1
ATOM 1538 N N . VAL A 1 210 ? 12.343 2.130 -16.702 1.00 95.75 210 VAL A N 1
ATOM 1539 C CA . VAL A 1 210 ? 11.436 3.063 -17.402 1.00 95.75 210 VAL A CA 1
ATOM 1540 C C . VAL A 1 210 ? 12.175 4.318 -17.847 1.00 95.75 210 VAL A C 1
ATOM 1542 O O . VAL A 1 210 ? 12.124 4.664 -19.020 1.00 95.75 210 VAL A O 1
ATOM 1545 N N . LYS A 1 211 ? 12.936 4.956 -16.948 1.00 95.19 211 LYS A N 1
ATOM 1546 C CA . LYS A 1 211 ? 13.721 6.156 -17.279 1.00 95.19 211 LYS A CA 1
ATOM 1547 C C . LYS A 1 211 ? 14.681 5.920 -18.448 1.00 95.19 211 LYS A C 1
ATOM 1549 O O . LYS A 1 211 ? 14.881 6.801 -19.281 1.00 95.19 211 LYS A O 1
ATOM 1554 N N . THR A 1 212 ? 15.289 4.738 -18.496 1.00 93.69 212 THR A N 1
ATOM 1555 C CA . THR A 1 212 ? 16.218 4.356 -19.565 1.00 93.69 212 THR A CA 1
ATOM 1556 C C . THR A 1 212 ? 15.484 4.105 -20.880 1.00 93.69 212 THR A C 1
ATOM 1558 O O . THR A 1 212 ? 15.962 4.547 -21.920 1.00 93.69 212 THR A O 1
ATOM 1561 N N . ILE A 1 213 ? 14.316 3.453 -20.838 1.00 92.69 213 ILE A N 1
ATOM 1562 C CA . ILE A 1 213 ? 13.471 3.217 -22.018 1.00 92.69 213 ILE A CA 1
ATOM 1563 C C . ILE A 1 213 ? 12.956 4.543 -22.581 1.00 92.69 213 ILE A C 1
ATOM 1565 O O . ILE A 1 213 ? 13.072 4.753 -23.781 1.00 92.69 213 ILE A O 1
ATOM 1569 N N . THR A 1 214 ? 12.470 5.461 -21.740 1.00 92.06 214 THR A N 1
ATOM 1570 C CA . THR A 1 214 ? 12.050 6.805 -22.170 1.00 92.06 214 THR A CA 1
ATOM 1571 C C . THR A 1 214 ? 13.199 7.537 -22.853 1.00 92.06 214 THR A C 1
ATOM 1573 O O . THR A 1 214 ? 13.051 7.990 -23.976 1.00 92.06 214 THR A O 1
ATOM 1576 N N . LYS A 1 215 ? 14.397 7.546 -22.247 1.00 89.75 215 LYS A N 1
ATOM 1577 C CA . LYS A 1 215 ? 15.583 8.151 -22.871 1.00 89.75 215 LYS A CA 1
ATOM 1578 C C . LYS A 1 215 ? 15.931 7.518 -24.226 1.00 89.75 215 LYS A C 1
ATOM 1580 O O . LYS A 1 215 ? 16.445 8.203 -25.105 1.00 89.75 215 LYS A O 1
ATOM 1585 N N . LEU A 1 216 ? 15.719 6.211 -24.374 1.00 86.50 216 LEU A N 1
ATOM 1586 C CA . LEU A 1 216 ? 15.975 5.508 -25.627 1.00 86.50 216 LEU A CA 1
ATOM 1587 C C . LEU A 1 216 ? 14.923 5.846 -26.695 1.00 86.50 216 LEU A C 1
ATOM 1589 O O . LEU A 1 216 ? 15.294 6.011 -27.851 1.00 86.50 216 LEU A O 1
ATOM 1593 N N . ALA A 1 217 ? 13.650 5.967 -26.312 1.00 84.25 217 ALA A N 1
ATOM 1594 C CA . ALA A 1 217 ? 12.546 6.330 -27.202 1.00 84.25 217 ALA A CA 1
ATOM 1595 C C . ALA A 1 217 ? 12.605 7.802 -27.650 1.00 84.25 217 ALA A C 1
ATOM 1597 O O . ALA A 1 217 ? 12.380 8.101 -28.821 1.00 84.25 217 ALA A O 1
ATOM 1598 N N . ASP A 1 218 ? 13.005 8.698 -26.747 1.00 77.38 218 ASP A N 1
ATOM 1599 C CA . ASP A 1 218 ? 13.227 10.123 -27.025 1.00 77.38 218 ASP A CA 1
ATOM 1600 C C . ASP A 1 218 ? 14.555 10.380 -27.755 1.00 77.38 218 ASP A C 1
ATOM 1602 O O . ASP A 1 218 ? 14.871 11.519 -28.105 1.00 77.38 218 ASP A O 1
ATOM 1606 N N . SER A 1 219 ? 15.387 9.348 -27.951 1.00 66.81 219 SER A N 1
ATOM 1607 C CA . SER A 1 219 ? 16.627 9.506 -28.702 1.00 66.81 219 SER A CA 1
ATOM 1608 C C . SER A 1 219 ? 16.284 9.958 -30.127 1.00 66.81 219 SER A C 1
ATOM 1610 O O . SER A 1 219 ? 15.390 9.366 -30.728 1.00 66.81 219 SER A O 1
ATOM 1612 N N . PRO A 1 220 ? 17.011 10.937 -30.700 1.00 55.31 220 PRO A N 1
ATOM 1613 C CA . PRO A 1 220 ? 16.725 11.554 -32.006 1.00 55.31 220 PRO A CA 1
ATOM 1614 C C . PRO A 1 220 ? 16.618 10.599 -33.210 1.00 55.31 220 PRO A C 1
ATOM 1616 O O . PRO A 1 220 ? 16.267 11.015 -34.306 1.00 55.31 220 PRO A O 1
ATOM 1619 N N . LEU A 1 221 ? 16.839 9.297 -33.020 1.00 51.53 221 LEU A N 1
ATOM 1620 C CA . LEU A 1 221 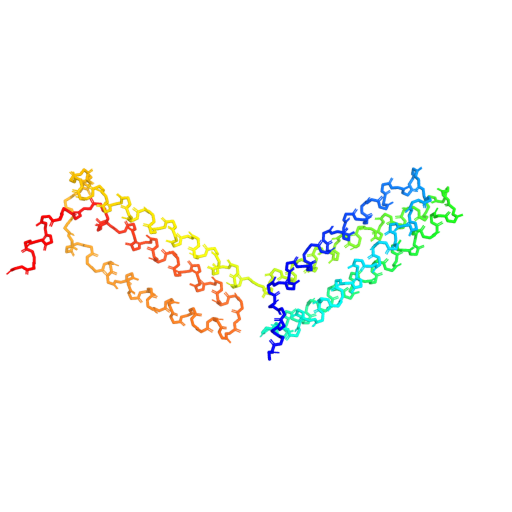? 16.330 8.249 -33.906 1.00 51.53 221 LEU A CA 1
ATOM 1621 C C . LEU A 1 221 ? 14.824 8.354 -34.205 1.00 51.53 221 LEU A C 1
ATOM 1623 O O . LEU A 1 221 ? 14.417 8.007 -35.311 1.00 51.53 221 LEU A O 1
ATOM 1627 N N . SER A 1 222 ? 14.009 8.795 -33.240 1.00 49.88 222 SER A N 1
ATOM 1628 C CA . SER A 1 222 ? 12.562 8.974 -33.412 1.00 49.88 222 SER A CA 1
ATOM 1629 C C . SER A 1 222 ? 12.199 10.231 -34.208 1.00 49.88 222 SER A C 1
ATOM 1631 O O . SER A 1 222 ? 11.105 10.299 -34.750 1.00 49.88 222 SER A O 1
ATOM 1633 N N . SER A 1 223 ? 13.102 11.202 -34.346 1.00 47.66 223 SER A N 1
ATOM 1634 C CA . SER A 1 223 ? 12.835 12.478 -35.029 1.00 47.66 223 SER A CA 1
ATOM 1635 C C . SER A 1 223 ? 13.649 12.705 -36.309 1.00 47.66 223 SER A C 1
ATOM 1637 O O . SER A 1 223 ? 13.189 13.441 -37.175 1.00 47.66 223 SER A O 1
ATOM 1639 N N . ASN A 1 224 ? 14.807 12.057 -36.485 1.00 49.12 224 ASN A N 1
ATOM 1640 C CA . ASN A 1 224 ? 15.764 12.406 -37.548 1.00 49.12 224 ASN A CA 1
ATOM 1641 C C . ASN A 1 224 ? 16.121 11.281 -38.534 1.00 49.12 224 ASN A C 1
ATOM 1643 O O . ASN A 1 224 ? 16.903 11.517 -39.452 1.00 49.12 224 ASN A O 1
ATOM 1647 N N . VAL A 1 225 ? 15.557 10.071 -38.426 1.00 49.03 225 VAL A N 1
ATOM 1648 C CA . VAL A 1 225 ? 15.784 9.046 -39.461 1.00 49.03 225 VAL A CA 1
ATOM 1649 C C . VAL A 1 225 ? 14.703 9.143 -40.523 1.00 49.03 225 VAL A C 1
ATOM 1651 O O . VAL A 1 225 ? 13.635 8.536 -40.428 1.00 49.03 225 VAL A O 1
ATOM 1654 N N . SER A 1 226 ? 15.009 9.874 -41.589 1.00 48.94 226 SER A N 1
ATOM 1655 C CA . SER A 1 226 ? 14.331 9.652 -42.856 1.00 48.94 226 SER A CA 1
ATOM 1656 C C . SER A 1 226 ? 14.559 8.180 -43.250 1.00 48.94 226 SER A C 1
ATOM 1658 O O . SER A 1 226 ? 15.695 7.706 -43.288 1.00 48.94 226 SER A O 1
ATOM 1660 N N . PHE A 1 227 ? 13.499 7.401 -43.499 1.00 47.00 227 PHE A N 1
ATOM 1661 C CA . PHE A 1 227 ? 13.611 5.982 -43.904 1.00 47.00 227 PHE A CA 1
ATOM 1662 C C . PHE A 1 227 ? 14.535 5.788 -45.133 1.00 47.00 227 PHE A C 1
ATOM 1664 O O . PHE A 1 227 ? 15.050 4.695 -45.377 1.00 47.00 227 PHE A O 1
ATOM 1671 N N . THR A 1 228 ? 14.779 6.869 -45.879 1.00 45.88 228 THR A N 1
ATOM 1672 C CA . THR A 1 228 ? 15.754 6.997 -46.964 1.00 45.88 228 THR A CA 1
ATOM 1673 C C . THR A 1 228 ? 17.208 6.742 -46.548 1.00 45.88 228 THR A C 1
ATOM 1675 O O . THR A 1 228 ? 17.928 6.106 -47.316 1.00 45.88 228 THR A O 1
ATOM 1678 N N . ASP A 1 229 ? 17.644 7.112 -45.339 1.00 47.12 229 ASP A N 1
ATOM 1679 C CA . ASP A 1 229 ? 19.024 6.854 -44.886 1.00 47.12 229 ASP A CA 1
ATOM 1680 C C . ASP A 1 229 ? 19.254 5.387 -44.488 1.00 47.12 229 ASP A C 1
ATOM 1682 O O . ASP A 1 229 ? 20.334 4.825 -44.705 1.00 47.12 229 ASP A O 1
ATOM 1686 N N . LEU A 1 230 ? 18.221 4.706 -43.976 1.00 45.31 230 LEU A N 1
ATOM 1687 C CA . LEU A 1 230 ? 18.320 3.289 -43.606 1.00 45.31 230 LEU A CA 1
ATOM 1688 C C . LEU A 1 230 ? 18.480 2.381 -44.840 1.00 45.31 230 LEU A C 1
ATOM 1690 O O . LEU A 1 230 ? 19.186 1.375 -44.780 1.00 45.31 230 LEU A O 1
ATOM 1694 N N . HIS A 1 231 ? 17.874 2.757 -45.973 1.00 42.03 231 HIS A N 1
ATOM 1695 C CA . HIS A 1 231 ? 17.971 2.009 -47.231 1.00 42.03 231 HIS A CA 1
ATOM 1696 C C . HIS A 1 231 ? 19.325 2.202 -47.945 1.00 42.03 231 HIS A C 1
ATOM 1698 O O . HIS A 1 231 ? 19.764 1.312 -48.670 1.00 42.03 231 HIS A O 1
ATOM 1704 N N . CYS A 1 232 ? 20.019 3.324 -47.716 1.00 38.75 232 CYS A N 1
ATOM 1705 C CA . CYS A 1 232 ? 21.361 3.575 -48.259 1.00 38.75 232 CYS A CA 1
ATOM 1706 C C . CYS A 1 232 ? 22.495 2.921 -47.453 1.00 38.75 232 CYS A C 1
ATOM 1708 O O . CYS A 1 232 ? 23.593 2.777 -47.978 1.00 38.75 232 CYS A O 1
ATOM 1710 N N . THR A 1 233 ? 22.259 2.528 -46.196 1.00 40.78 233 THR A N 1
ATOM 1711 C CA . THR A 1 233 ? 23.322 1.996 -45.315 1.00 40.78 233 THR A CA 1
ATOM 1712 C C . THR A 1 233 ? 23.337 0.457 -45.234 1.00 40.78 233 THR A C 1
ATOM 1714 O O . THR A 1 233 ? 24.256 -0.122 -44.658 1.00 40.78 233 THR A O 1
ATOM 1717 N N . LEU A 1 234 ? 22.318 -0.218 -45.782 1.00 39.44 234 LEU A N 1
ATOM 1718 C CA . LEU A 1 234 ? 22.161 -1.684 -45.768 1.00 39.44 234 LEU A CA 1
ATOM 1719 C C . LEU A 1 234 ? 22.390 -2.361 -47.138 1.00 39.44 234 LEU A C 1
ATOM 1721 O O . LEU A 1 234 ? 22.188 -3.570 -47.243 1.00 39.44 234 LEU A O 1
ATOM 1725 N N . ASN A 1 235 ? 22.847 -1.613 -48.148 1.00 35.69 235 ASN A N 1
ATOM 1726 C CA . ASN A 1 235 ? 23.384 -2.116 -49.423 1.00 35.69 235 ASN A CA 1
ATOM 1727 C C . ASN A 1 235 ? 24.834 -1.655 -49.594 1.00 35.69 235 ASN A C 1
ATOM 1729 O O . ASN A 1 235 ? 25.594 -2.379 -50.273 1.00 35.69 235 ASN A O 1
#

pLDDT: mean 87.91, std 15.3, range [33.94, 98.69]

Foldseek 3Di:
DDPDDDALVVLLVLLLVLLVVLLVLLVVLLVCLQPPLVCLQVSLVVNVVSLVSNQVSLQVSLVNFPDVVLNVQLNVLSVQLVVLSVQLSVLSVVSSVPVVPPVSSVSNVVSSVSNVVSSVSNNVSSCQRCLLVVLLVVLVVLVVVLVVVLVVLVVCLVVVNQAADDPDDPVNCVVVLVVLVVQLVVLVVQCVVCVNPGSVSSNVSSVSNSVSSVCNSPRCVSRHDNVVVVVVVPD

Secondary structure (DSSP, 8-state):
---PPPPHHHHHHHHHHHHHHHHHHHHHHHHHHTT-GGGHHHHHHHHHHHHHHHHHHHHHHHHH-S-HHHHHHHHHHHHHHHHHHHHHHHHHHHHHH-TT-HHHHHHHHHHHHHHHHHHHHHHHHHHHHTHHHHHHHHHHHHHHHHHHHHHHHHHHHHHT-PPP-SS--HHHHHHHHHHHHHHHHHHHHHHHHHHHS-HHHHHHHHHHHHHHHHHHHSSTHHHH--HHHHHHH--

Solvent-accessible surface area (backbone atoms only — not comparable to full-atom values): 12141 Å² total; per-residue (Å²): 134,83,83,78,73,83,52,41,68,58,37,40,54,51,39,51,53,32,43,51,48,39,45,52,44,42,53,48,41,55,65,29,51,84,76,43,31,83,53,30,64,61,44,40,55,48,40,53,52,42,46,52,53,36,52,55,41,41,57,51,30,34,69,58,42,88,38,70,67,45,22,51,45,37,49,53,29,48,50,55,27,47,54,30,48,52,53,28,40,54,26,39,51,47,23,50,77,38,67,84,43,65,62,39,50,47,51,27,45,54,30,38,50,48,31,46,52,28,38,49,49,35,50,52,32,47,49,58,68,41,39,13,61,51,30,44,54,53,32,53,55,51,51,53,50,53,50,54,53,48,54,52,37,53,50,31,49,74,69,69,67,55,68,62,83,76,92,69,49,72,79,77,45,48,62,60,51,53,53,43,52,53,50,42,55,54,28,52,52,40,32,60,48,12,75,75,61,43,38,65,52,18,21,53,21,28,52,51,34,45,56,41,50,50,54,58,60,70,31,60,72,63,44,50,61,57,72,68,59,61,63,66,74,78,113

InterPro domains:
  IPR015009 Vinculin-binding site-containing domain [PF08913] (7-131)
  IPR036723 Alpha-catenin/vinculin-like superfamily [SSF47220] (7-131)

Radius of gyration: 27.51 Å; Cα contacts (8 Å, |Δi|>4): 249; chains: 1; bounding box: 56×48×80 Å

Nearest PDB structures (foldseek):
  8vdp-assembly1_A  TM=5.737E-01  e=8.602E-12  Mus musculus
  8vdr-assembly1_A  TM=5.712E-01  e=1.182E-11  Mus musculus
  2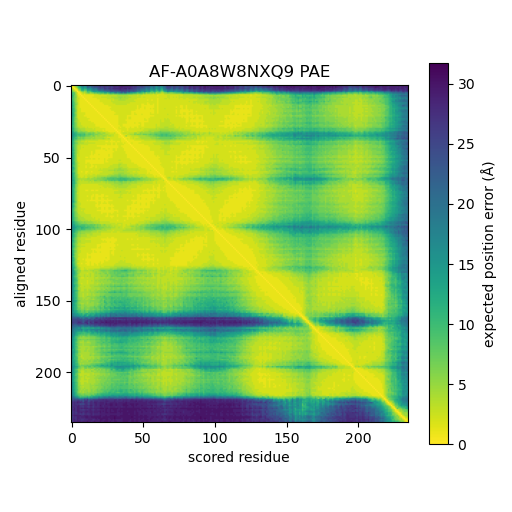kvp-assembly1_A  TM=9.540E-01  e=2.985E-07  Mus musculus
  5ic0-assembly1_A  TM=4.430E-01  e=2.017E-03  Mus musculus
  5ic1-assembly1_A  TM=4.184E-01  e=4.784E-03  Mus musculus

Sequence (235 aa):
MVREGMSFVEYQSNMVSLAKKIAMTTQEMVGKAGVKPGDLGRLANQLTRDYDVLASNSANAAATSNSQDIANRIRTTVQDLGKSCVELVQDAGKVQGNPHDTYARRDLQDHARSVSEKVAFVLAALQSGSRGTQACINAASAVSGIIADLDTTIMFATAGTLCTEGDDSFASHREDILKTAKALVEETKKLVQGAASDQETLAGAAQQAVKTITKLADSPLSSNVSFTDLHCTLN

Organism: Magallana gigas (NCBI:txid29159)